Protein AF-A0A1I4RE10-F1 (afdb_monomer)

Structure (mmCIF, N/CA/C/O backbone):
data_AF-A0A1I4RE10-F1
#
_entry.id   AF-A0A1I4RE10-F1
#
loop_
_atom_site.group_PDB
_atom_site.id
_atom_site.type_symbol
_atom_site.label_atom_id
_atom_site.label_alt_id
_atom_site.label_comp_id
_atom_site.label_asym_id
_atom_site.label_entity_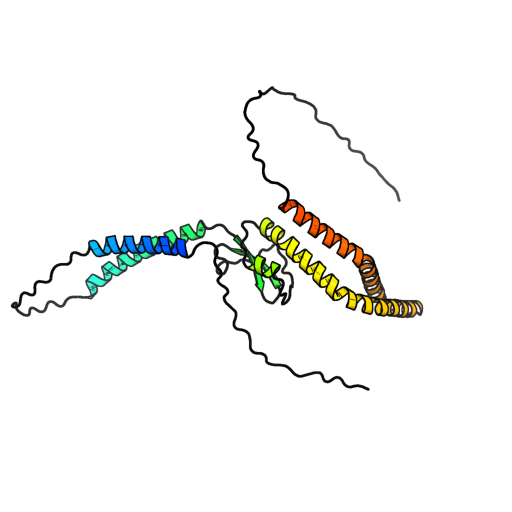id
_atom_site.label_seq_id
_atom_site.pdbx_PDB_ins_code
_atom_site.Cartn_x
_atom_site.Cartn_y
_atom_site.Cartn_z
_atom_site.occupancy
_atom_site.B_iso_or_equiv
_atom_site.auth_seq_id
_atom_site.auth_comp_id
_atom_site.auth_asym_id
_atom_site.auth_atom_id
_atom_site.pdbx_PDB_model_num
ATOM 1 N N . MET A 1 1 ? -41.235 -9.960 11.092 1.00 37.84 1 MET A N 1
ATOM 2 C CA . MET A 1 1 ? -40.738 -10.995 10.159 1.00 37.84 1 MET A CA 1
ATOM 3 C C . MET A 1 1 ? -40.681 -10.388 8.766 1.00 37.84 1 MET A C 1
ATOM 5 O O . MET A 1 1 ? -41.703 -10.334 8.101 1.00 37.84 1 MET A O 1
ATOM 9 N N . HIS A 1 2 ? -39.521 -9.879 8.356 1.00 35.81 2 HIS A N 1
ATOM 10 C CA . HIS A 1 2 ? -39.276 -9.446 6.979 1.00 35.81 2 HIS A CA 1
ATOM 11 C C . HIS A 1 2 ? -38.058 -10.210 6.466 1.00 35.81 2 HIS A C 1
ATOM 13 O O . HIS A 1 2 ? -36.986 -10.162 7.062 1.00 35.81 2 HIS A O 1
ATOM 19 N N . ILE A 1 3 ? -38.291 -10.991 5.416 1.00 43.22 3 ILE A N 1
ATOM 20 C CA . ILE A 1 3 ? -37.325 -11.854 4.743 1.00 43.22 3 ILE A CA 1
ATOM 21 C C . ILE A 1 3 ? -36.617 -10.994 3.691 1.00 43.22 3 ILE A C 1
ATOM 23 O O . ILE A 1 3 ? -37.266 -10.457 2.796 1.00 43.22 3 ILE A O 1
ATOM 27 N N . PHE A 1 4 ? -35.299 -10.852 3.817 1.00 35.38 4 PHE A N 1
ATOM 28 C CA . PHE A 1 4 ? -34.431 -10.299 2.777 1.00 35.38 4 PHE A CA 1
ATOM 29 C C . PHE A 1 4 ? -34.273 -11.320 1.639 1.00 35.38 4 PHE A C 1
ATOM 31 O O . PHE A 1 4 ? -33.929 -12.469 1.925 1.00 35.38 4 PHE A O 1
ATOM 38 N N . PRO A 1 5 ? -34.428 -10.941 0.360 1.00 49.28 5 PRO A N 1
ATOM 39 C CA . PRO A 1 5 ? -33.916 -11.746 -0.735 1.00 49.28 5 PRO A CA 1
ATOM 40 C C . PRO A 1 5 ? -32.431 -11.422 -0.948 1.00 49.28 5 PRO A C 1
ATOM 42 O O . PRO A 1 5 ? -32.063 -10.380 -1.487 1.00 49.28 5 PRO A O 1
ATOM 45 N N . ILE A 1 6 ? -31.577 -12.340 -0.500 1.00 46.81 6 ILE A N 1
ATOM 46 C CA . ILE A 1 6 ? -30.184 -12.471 -0.936 1.00 46.81 6 ILE A CA 1
ATOM 47 C C . ILE A 1 6 ? -30.197 -13.375 -2.181 1.00 46.81 6 ILE A C 1
ATOM 49 O O . ILE A 1 6 ? -30.954 -14.341 -2.212 1.00 46.81 6 ILE A O 1
ATOM 53 N N . PHE A 1 7 ? -29.323 -13.071 -3.147 1.00 40.53 7 PHE A N 1
ATOM 54 C CA . PHE A 1 7 ? -29.030 -13.771 -4.412 1.00 40.53 7 PHE A CA 1
ATOM 55 C C . PHE A 1 7 ? -29.770 -13.287 -5.664 1.00 40.53 7 PHE A C 1
ATOM 57 O O . PHE A 1 7 ? -30.821 -13.800 -6.023 1.00 40.53 7 PHE A O 1
ATOM 64 N N . HIS A 1 8 ? -29.112 -12.395 -6.412 1.00 38.56 8 HIS A N 1
ATOM 65 C CA . HIS A 1 8 ? -28.968 -12.522 -7.868 1.00 38.56 8 HIS A CA 1
ATOM 66 C C . HIS A 1 8 ? -27.892 -11.546 -8.376 1.00 38.56 8 HIS A C 1
ATOM 68 O O . HIS A 1 8 ? -28.127 -10.344 -8.409 1.00 38.56 8 HIS A O 1
ATOM 74 N N . ASN A 1 9 ? -26.705 -12.063 -8.720 1.00 35.25 9 ASN A N 1
ATOM 75 C CA . ASN A 1 9 ? -25.846 -11.627 -9.840 1.00 35.25 9 ASN A CA 1
ATOM 76 C C . ASN A 1 9 ? -24.460 -12.281 -9.731 1.00 35.25 9 ASN A C 1
ATOM 78 O O . ASN A 1 9 ? -23.471 -11.678 -9.323 1.00 35.25 9 ASN A O 1
ATOM 82 N N . LEU A 1 10 ? -24.416 -13.555 -10.116 1.00 39.50 10 LEU A N 1
ATOM 83 C CA . LEU A 1 10 ? -23.214 -14.219 -10.603 1.00 39.50 10 LEU A CA 1
ATOM 84 C C . LEU A 1 10 ? -23.203 -14.066 -12.129 1.00 39.50 10 LEU A C 1
ATOM 86 O O . LEU A 1 10 ? -24.238 -14.278 -12.755 1.00 39.50 10 LEU A O 1
ATOM 90 N N . LEU A 1 11 ? -22.017 -13.784 -12.681 1.00 38.31 11 LEU A N 1
ATOM 91 C CA . LEU A 1 11 ? -21.652 -13.723 -14.108 1.00 38.31 11 LEU A CA 1
ATOM 92 C C . LEU A 1 11 ? -21.723 -12.334 -14.764 1.00 38.31 11 LEU A C 1
ATOM 94 O O . LEU A 1 11 ? -22.536 -12.075 -15.647 1.00 38.31 11 LEU A O 1
ATOM 98 N N . THR A 1 12 ? -20.753 -11.480 -14.432 1.00 39.34 12 THR A N 1
ATOM 99 C CA . THR A 1 12 ? -20.212 -10.522 -15.406 1.00 39.34 12 THR A CA 1
ATOM 100 C C . THR A 1 12 ? -18.897 -11.071 -15.983 1.00 39.34 12 THR A C 1
ATOM 102 O O . THR A 1 12 ? -18.098 -11.667 -15.258 1.00 39.34 12 THR A O 1
ATOM 105 N N . PRO A 1 13 ? -18.669 -10.948 -17.302 1.00 42.69 13 PRO A N 1
ATOM 106 C CA . PRO A 1 13 ? -17.475 -11.468 -17.957 1.00 42.69 13 PRO A CA 1
ATOM 107 C C . PRO A 1 13 ? -16.240 -10.628 -17.604 1.00 42.69 13 PRO A C 1
ATOM 109 O O . PRO A 1 13 ? -16.288 -9.400 -17.621 1.00 42.69 13 PRO A O 1
ATOM 112 N N . PHE A 1 14 ? -15.126 -11.315 -17.335 1.00 36.34 14 PHE A N 1
ATOM 113 C CA . PHE A 1 14 ? -13.787 -10.749 -17.162 1.00 36.34 14 PHE A CA 1
ATOM 114 C C . PHE A 1 14 ? -13.499 -9.626 -18.179 1.00 36.34 14 PHE A C 1
ATOM 116 O O . PHE A 1 14 ? -13.483 -9.896 -19.388 1.00 36.34 14 PHE A O 1
ATOM 123 N N . PRO A 1 15 ? -13.204 -8.385 -17.749 1.00 39.81 15 PRO A N 1
ATOM 124 C CA . PRO A 1 15 ? -12.653 -7.404 -18.661 1.00 39.81 15 PRO A CA 1
ATOM 125 C C . PRO A 1 15 ? -11.231 -7.834 -19.032 1.00 39.81 15 PRO A C 1
ATOM 127 O O . PRO A 1 15 ? -10.360 -8.029 -18.184 1.00 39.81 15 PRO A O 1
ATOM 130 N N . LYS A 1 16 ? -11.019 -8.009 -20.339 1.00 37.16 16 LYS A N 1
ATOM 131 C CA . LYS A 1 16 ? -9.714 -8.216 -20.967 1.00 37.16 16 LYS A CA 1
ATOM 132 C C . LYS A 1 16 ? -8.722 -7.201 -20.399 1.00 37.16 16 LYS A C 1
ATOM 134 O O . LYS A 1 16 ? -8.951 -5.998 -20.495 1.00 37.16 16 LYS A O 1
ATOM 139 N N . GLN A 1 17 ? -7.629 -7.706 -19.832 1.00 39.66 17 GLN A N 1
ATOM 140 C CA . GLN A 1 17 ? -6.507 -6.912 -19.349 1.00 39.66 17 GLN A CA 1
ATOM 141 C C . GLN A 1 17 ? -6.042 -5.967 -20.462 1.00 39.66 17 GLN A C 1
ATOM 143 O O . GLN A 1 17 ? -5.472 -6.385 -21.472 1.00 39.66 17 GLN A O 1
ATOM 148 N N . GLY A 1 18 ? -6.346 -4.683 -20.283 1.00 37.06 18 GLY A N 1
ATOM 149 C CA . GLY A 1 18 ? -5.829 -3.606 -21.105 1.00 37.06 18 GLY A CA 1
ATOM 150 C C . GLY A 1 18 ? -4.332 -3.507 -20.867 1.00 37.06 18 GLY A C 1
ATOM 151 O O . GLY A 1 18 ? -3.886 -2.989 -19.848 1.00 37.06 18 GLY A O 1
ATOM 152 N N . VAL A 1 19 ? -3.561 -4.028 -21.814 1.00 40.50 19 VAL A N 1
ATOM 153 C CA . VAL A 1 19 ? -2.123 -3.798 -21.930 1.00 40.50 19 VAL A CA 1
ATOM 154 C C . VAL A 1 19 ? -1.927 -2.310 -22.243 1.00 40.50 19 VAL A C 1
ATOM 156 O O . VAL A 1 19 ? -1.854 -1.903 -23.400 1.00 40.50 19 VAL A O 1
ATOM 159 N N . PHE A 1 20 ? -1.895 -1.470 -21.208 1.00 40.78 20 PHE A N 1
ATOM 160 C CA . PHE A 1 20 ? -1.543 -0.059 -21.333 1.00 40.78 20 PHE A CA 1
ATOM 161 C C . PHE A 1 20 ? -0.021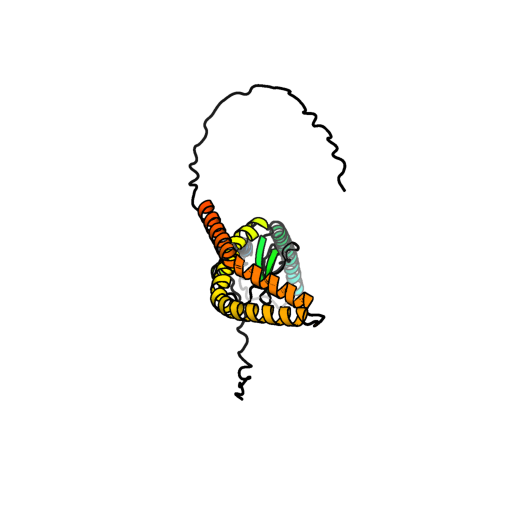 0.068 -21.442 1.00 40.78 20 PHE A C 1
ATOM 163 O O . PHE A 1 20 ? 0.691 0.318 -20.474 1.00 40.78 20 PHE A O 1
ATOM 170 N N . PHE A 1 21 ? 0.489 -0.107 -22.661 1.00 44.00 21 PHE A N 1
ATOM 171 C CA . PHE A 1 21 ? 1.784 0.441 -23.048 1.00 44.00 21 PHE A CA 1
ATOM 172 C C . PHE A 1 21 ? 1.591 1.939 -23.288 1.00 44.00 21 PHE A C 1
ATOM 174 O O . PHE A 1 21 ? 1.064 2.325 -24.331 1.00 44.00 21 PHE A O 1
ATOM 181 N N . ASN A 1 22 ? 2.015 2.791 -22.349 1.00 43.38 22 ASN A N 1
ATOM 182 C CA . ASN A 1 22 ? 2.144 4.218 -22.631 1.00 43.38 22 ASN A CA 1
ATOM 183 C C . ASN A 1 22 ? 3.574 4.728 -22.411 1.00 43.38 22 ASN A C 1
ATOM 185 O O . ASN A 1 22 ? 4.282 4.355 -21.479 1.00 43.38 22 ASN A O 1
ATOM 189 N N . ARG A 1 23 ? 3.993 5.506 -23.408 1.00 51.97 23 ARG A N 1
ATOM 190 C CA . ARG A 1 23 ? 5.325 6.031 -23.723 1.00 51.97 23 ARG A CA 1
ATOM 191 C C . ARG A 1 23 ? 5.879 6.972 -22.650 1.00 51.97 23 ARG A C 1
ATOM 193 O O . ARG A 1 23 ? 5.219 7.951 -22.336 1.00 51.97 23 ARG A O 1
ATOM 200 N N . SER A 1 24 ? 7.169 6.824 -22.331 1.00 42.00 24 SER A N 1
ATOM 201 C CA . SER A 1 24 ? 8.095 7.964 -22.135 1.00 42.00 24 SER A CA 1
ATOM 202 C C . SER A 1 24 ? 9.562 7.518 -21.987 1.00 42.00 24 SER A C 1
ATOM 204 O O . SER A 1 24 ? 10.147 7.478 -20.913 1.00 42.00 24 SER A O 1
ATOM 206 N N . LEU A 1 25 ? 10.150 7.123 -23.117 1.00 47.69 25 LEU A N 1
ATOM 207 C CA . LEU A 1 25 ? 11.527 7.412 -23.557 1.00 47.69 25 LEU A CA 1
ATOM 208 C C . LEU A 1 25 ? 11.689 6.696 -24.895 1.00 47.69 25 LEU A C 1
ATOM 210 O O . LEU A 1 25 ? 12.132 5.558 -25.008 1.00 47.69 25 LEU A O 1
ATOM 214 N N . SER A 1 26 ? 11.112 7.375 -25.882 1.00 47.53 26 SER A N 1
ATOM 215 C CA . SER A 1 26 ? 11.322 7.259 -27.313 1.00 47.53 26 SER A CA 1
ATOM 216 C C . SER A 1 26 ? 11.730 5.878 -27.841 1.00 47.53 26 SER A C 1
ATOM 218 O O . SER A 1 26 ? 12.828 5.659 -28.350 1.00 47.53 26 SER A O 1
ATOM 220 N N . ILE A 1 27 ? 10.746 4.975 -27.894 1.00 54.56 27 ILE A N 1
ATOM 221 C CA . ILE A 1 27 ? 10.724 3.921 -28.920 1.00 54.56 27 ILE A CA 1
ATOM 222 C C . ILE A 1 27 ? 11.051 4.529 -30.297 1.00 54.56 27 ILE A C 1
ATOM 224 O O . ILE A 1 27 ? 11.669 3.860 -31.107 1.00 54.56 27 ILE A O 1
ATOM 228 N N . PHE A 1 28 ? 10.719 5.805 -30.538 1.00 50.44 28 PHE A N 1
ATOM 229 C CA . PHE A 1 28 ? 11.078 6.544 -31.746 1.00 50.44 28 PHE A CA 1
ATOM 230 C C . PHE A 1 28 ? 12.574 6.833 -31.894 1.00 50.44 28 PHE A C 1
ATOM 232 O O . PHE A 1 28 ? 13.062 6.718 -33.007 1.00 50.44 28 PHE A O 1
ATOM 239 N N . ASP A 1 29 ? 13.334 7.115 -30.840 1.00 63.72 29 ASP A N 1
ATOM 240 C CA . ASP A 1 29 ? 14.785 7.319 -30.922 1.00 63.72 29 ASP A CA 1
ATOM 241 C C . ASP A 1 29 ? 15.475 5.981 -31.120 1.00 63.72 29 ASP A C 1
ATOM 243 O O . ASP A 1 29 ? 16.356 5.864 -31.970 1.00 63.72 29 ASP A O 1
ATOM 247 N N . TYR A 1 30 ? 14.997 4.935 -30.442 1.00 58.53 30 TYR A N 1
ATOM 248 C CA . TYR A 1 30 ? 15.486 3.583 -30.679 1.00 58.53 30 TYR A CA 1
ATOM 249 C C . TYR A 1 30 ? 15.135 3.098 -32.093 1.00 58.53 30 TYR A C 1
ATOM 251 O O . TYR A 1 30 ? 15.995 2.559 -32.781 1.00 58.53 30 TYR A O 1
ATOM 259 N N . LEU A 1 31 ? 13.919 3.359 -32.593 1.00 63.47 31 LEU A N 1
ATOM 260 C CA . LEU A 1 31 ? 13.540 3.092 -33.985 1.00 63.47 31 LEU A CA 1
ATOM 261 C C . LEU A 1 31 ? 14.318 3.965 -34.960 1.00 63.47 31 LEU A C 1
ATOM 263 O O . LEU A 1 31 ? 14.661 3.478 -36.024 1.00 63.47 31 LEU A O 1
ATOM 267 N N . THR A 1 32 ? 14.646 5.211 -34.629 1.00 73.88 32 THR A N 1
ATOM 268 C CA . THR A 1 32 ? 15.419 6.096 -35.509 1.00 73.88 32 THR A CA 1
ATOM 269 C C . THR A 1 32 ? 16.868 5.632 -35.589 1.00 73.88 32 THR A C 1
ATOM 271 O O . THR A 1 32 ? 17.433 5.584 -36.683 1.00 73.88 32 THR A O 1
ATOM 274 N N . VAL A 1 33 ? 17.456 5.205 -34.468 1.00 73.44 33 VAL A N 1
ATOM 275 C CA . VAL A 1 33 ? 18.777 4.564 -34.422 1.00 73.44 33 VAL A CA 1
ATOM 276 C C . VAL A 1 33 ? 18.743 3.236 -35.178 1.00 73.44 33 VAL A C 1
ATOM 278 O O . VAL A 1 33 ? 19.581 3.024 -36.049 1.00 73.44 33 VAL A O 1
ATOM 281 N N . MET A 1 34 ? 17.735 2.389 -34.958 1.00 74.94 34 MET A N 1
ATOM 282 C CA . MET A 1 34 ? 17.573 1.110 -35.661 1.00 74.94 34 MET A CA 1
ATOM 283 C C . MET A 1 34 ? 17.278 1.291 -37.158 1.00 74.94 34 MET A C 1
ATOM 285 O O . MET A 1 34 ? 17.764 0.510 -37.973 1.00 74.94 34 MET A O 1
ATOM 289 N N . CYS A 1 35 ? 16.549 2.334 -37.559 1.00 75.00 35 CYS A N 1
ATOM 290 C CA . CYS A 1 35 ? 16.296 2.692 -38.955 1.00 75.00 35 CYS A CA 1
ATOM 291 C C . CYS A 1 35 ? 17.560 3.239 -39.617 1.00 75.00 35 CYS A C 1
ATOM 293 O O . CYS A 1 35 ? 17.863 2.830 -40.735 1.00 75.00 35 CYS A O 1
ATOM 295 N N . LYS A 1 36 ? 18.336 4.103 -38.944 1.00 79.12 36 LYS A N 1
ATOM 296 C CA . LYS A 1 36 ? 19.648 4.562 -39.437 1.00 79.12 36 LYS A CA 1
ATOM 297 C C . LYS A 1 36 ? 20.631 3.397 -39.554 1.00 79.12 36 LYS A C 1
ATOM 299 O O . LYS A 1 36 ? 21.310 3.286 -40.574 1.00 79.12 36 LYS A O 1
ATOM 304 N N . LEU A 1 37 ? 20.642 2.489 -38.579 1.00 74.50 37 LEU A N 1
ATOM 305 C CA . LEU A 1 37 ? 21.474 1.289 -38.581 1.00 74.50 37 LEU A CA 1
ATOM 306 C C . LEU A 1 37 ? 21.062 0.327 -39.704 1.00 74.50 37 LEU A C 1
ATOM 308 O O . LEU A 1 37 ? 21.917 -0.094 -40.477 1.00 74.50 37 LEU A O 1
ATOM 312 N N . LYS A 1 38 ? 19.758 0.068 -39.896 1.00 77.81 38 LYS A N 1
ATOM 313 C CA . LYS A 1 38 ? 19.242 -0.681 -41.057 1.00 77.81 38 LYS A CA 1
ATOM 314 C C . LYS A 1 38 ? 19.631 -0.013 -42.373 1.00 77.81 38 LYS A C 1
ATOM 316 O O . LYS A 1 38 ? 20.078 -0.708 -43.276 1.00 77.81 38 LYS A O 1
ATOM 321 N N . ARG A 1 39 ? 19.516 1.314 -42.497 1.00 77.88 39 ARG A N 1
ATOM 322 C CA . ARG A 1 39 ? 19.881 2.045 -43.727 1.00 77.88 39 ARG A CA 1
ATOM 323 C C . ARG A 1 39 ? 21.375 1.936 -44.032 1.00 77.88 39 ARG A C 1
ATOM 325 O O . ARG A 1 39 ? 21.739 1.793 -45.196 1.00 77.88 39 ARG A O 1
ATOM 332 N N . LEU A 1 40 ? 22.226 1.964 -43.005 1.00 78.06 40 LEU A N 1
ATOM 333 C CA . LEU A 1 40 ? 23.673 1.773 -43.135 1.00 78.06 40 LEU A CA 1
ATOM 334 C C . LEU A 1 40 ? 24.032 0.330 -43.492 1.00 78.06 40 LEU A C 1
ATOM 336 O O . LEU A 1 40 ? 24.847 0.123 -44.387 1.00 78.06 40 LEU A O 1
ATOM 340 N N . ILE A 1 41 ? 23.401 -0.656 -42.851 1.00 74.12 41 ILE A N 1
ATOM 341 C CA . ILE A 1 41 ? 23.600 -2.082 -43.140 1.00 74.12 41 ILE A CA 1
ATOM 342 C C . ILE A 1 41 ? 23.135 -2.403 -44.564 1.00 74.12 41 ILE A C 1
ATOM 344 O O . ILE A 1 41 ? 23.892 -2.996 -45.327 1.00 74.12 41 ILE A O 1
ATOM 348 N N . VAL A 1 42 ? 21.945 -1.942 -44.965 1.00 74.94 42 VAL A N 1
ATOM 349 C CA . VAL A 1 42 ? 21.432 -2.114 -46.331 1.00 74.94 42 VAL A CA 1
ATOM 350 C C . VAL A 1 42 ? 22.351 -1.417 -47.330 1.00 74.94 42 VAL A C 1
ATOM 352 O O . VAL A 1 42 ? 22.771 -2.061 -48.279 1.00 74.94 42 VAL A O 1
ATOM 355 N N . LYS A 1 43 ? 22.778 -0.165 -47.112 1.00 74.38 43 LYS A N 1
ATOM 356 C CA . LYS A 1 43 ? 23.734 0.480 -48.032 1.00 74.38 43 LYS A CA 1
ATOM 357 C C . LYS A 1 43 ? 25.056 -0.283 -48.135 1.00 74.38 43 LYS A C 1
ATOM 359 O O . LYS A 1 43 ? 25.522 -0.498 -49.243 1.00 74.38 43 LYS A O 1
ATOM 364 N N . LYS A 1 44 ? 25.661 -0.722 -47.027 1.00 71.69 44 LYS A N 1
ATOM 365 C CA . LYS A 1 44 ? 26.966 -1.413 -47.066 1.00 71.69 44 LYS A CA 1
ATOM 366 C C . LYS A 1 44 ? 26.893 -2.822 -47.658 1.00 71.69 44 LYS A C 1
ATOM 368 O O . LYS A 1 44 ? 27.855 -3.245 -48.292 1.00 71.69 44 LYS A O 1
ATOM 373 N N . ILE A 1 45 ? 25.794 -3.544 -47.437 1.00 69.19 45 ILE A N 1
ATOM 374 C CA . ILE A 1 45 ? 25.619 -4.915 -47.937 1.00 69.19 45 ILE A CA 1
ATOM 375 C C . ILE A 1 45 ? 25.133 -4.901 -49.389 1.00 69.19 45 ILE A C 1
ATOM 377 O O . ILE A 1 45 ? 25.676 -5.630 -50.212 1.00 69.19 45 ILE A O 1
ATOM 381 N N . PHE A 1 46 ? 24.171 -4.042 -49.732 1.00 56.59 46 PHE A N 1
ATOM 382 C CA . PHE A 1 46 ? 23.534 -4.038 -51.052 1.00 56.59 46 PHE A CA 1
ATOM 383 C C . PHE A 1 46 ? 24.422 -3.423 -52.145 1.00 56.59 46 PHE A C 1
ATOM 385 O O . PHE A 1 46 ? 24.336 -3.839 -53.292 1.00 56.59 46 PHE A O 1
ATOM 392 N N . TRP A 1 47 ? 25.334 -2.500 -51.810 1.00 54.84 47 TRP A N 1
ATOM 393 C CA . TRP A 1 47 ? 26.301 -1.961 -52.785 1.00 54.84 47 TRP A CA 1
ATOM 394 C C . TRP A 1 47 ? 27.519 -2.853 -53.039 1.00 54.84 47 TRP A C 1
ATOM 396 O O . TRP A 1 47 ? 28.279 -2.592 -53.966 1.00 54.84 47 TRP A O 1
ATOM 406 N N . LYS A 1 48 ? 27.739 -3.891 -52.224 1.00 53.62 48 LYS A N 1
ATOM 407 C CA . LYS A 1 48 ? 28.901 -4.782 -52.368 1.00 53.62 48 LYS A CA 1
ATOM 408 C C . LYS A 1 48 ? 28.558 -6.122 -53.016 1.00 53.62 48 LYS A C 1
ATOM 410 O O . LYS A 1 48 ? 29.424 -6.989 -53.102 1.00 53.62 48 LYS A O 1
ATOM 415 N N . ILE A 1 49 ? 27.319 -6.282 -53.480 1.00 53.72 49 ILE A N 1
ATOM 416 C CA . ILE A 1 49 ? 26.930 -7.372 -54.370 1.00 53.72 49 ILE A CA 1
ATOM 417 C C . ILE A 1 49 ? 27.221 -6.874 -55.789 1.00 53.72 49 ILE A C 1
ATOM 419 O O . ILE A 1 49 ? 26.490 -6.009 -56.273 1.00 53.72 49 ILE A O 1
ATOM 423 N N . PRO A 1 50 ? 28.284 -7.348 -56.462 1.00 54.84 50 PRO A N 1
ATOM 424 C CA . PRO A 1 50 ? 28.447 -7.063 -57.875 1.00 54.84 50 PRO A CA 1
ATOM 425 C C . PRO A 1 50 ? 27.242 -7.673 -58.593 1.00 54.84 50 PRO A C 1
ATOM 427 O O . PRO A 1 50 ? 27.100 -8.897 -58.630 1.00 54.84 50 PRO A O 1
ATOM 430 N N . LEU A 1 51 ? 26.364 -6.827 -59.140 1.00 52.59 51 LEU A N 1
ATOM 431 C CA . LEU A 1 51 ? 25.446 -7.243 -60.193 1.00 52.59 51 LEU A CA 1
ATOM 432 C C . LEU A 1 51 ? 26.324 -7.685 -61.367 1.00 52.59 51 LEU A C 1
ATOM 434 O O . LEU A 1 51 ? 26.703 -6.889 -62.221 1.00 52.59 51 LEU A O 1
ATOM 438 N N . LYS A 1 52 ? 26.711 -8.962 -61.380 1.00 54.59 52 LYS A N 1
ATOM 439 C CA . LYS A 1 52 ? 27.177 -9.597 -62.603 1.00 54.59 52 LYS A CA 1
ATOM 440 C C . LYS A 1 52 ? 25.963 -9.610 -63.518 1.00 54.59 52 LYS A C 1
ATOM 442 O O . LYS A 1 52 ? 25.031 -10.377 -63.291 1.00 54.59 52 LYS A O 1
ATOM 447 N N . HIS A 1 53 ? 25.950 -8.695 -64.482 1.00 49.69 53 HIS A N 1
ATOM 448 C CA . HIS A 1 53 ? 25.035 -8.737 -65.608 1.00 49.69 53 HIS A CA 1
ATOM 449 C C . HIS A 1 53 ? 25.156 -10.127 -66.233 1.00 49.69 53 HIS A C 1
ATOM 451 O O . HIS A 1 53 ? 26.184 -10.467 -66.814 1.00 49.69 53 HIS A O 1
ATOM 457 N N . ALA A 1 54 ? 24.138 -10.959 -66.023 1.00 51.41 54 ALA A N 1
ATOM 458 C CA . ALA A 1 54 ? 23.994 -12.213 -66.732 1.00 51.41 54 ALA A CA 1
ATOM 459 C C . ALA A 1 54 ? 23.662 -11.850 -68.182 1.00 51.41 54 ALA A C 1
ATOM 461 O O . ALA A 1 54 ? 22.508 -11.598 -68.520 1.00 51.41 54 ALA A O 1
ATOM 462 N N . HIS A 1 55 ? 24.695 -11.731 -69.013 1.00 50.06 55 HIS A N 1
ATOM 463 C CA . HIS A 1 55 ? 24.520 -11.802 -70.453 1.00 50.06 55 HIS A CA 1
ATOM 464 C C . HIS A 1 55 ? 24.060 -13.224 -70.770 1.00 50.06 55 HIS A C 1
ATOM 466 O O . HIS A 1 55 ? 24.750 -14.193 -70.458 1.00 50.06 55 HIS A O 1
ATOM 472 N N . ALA A 1 56 ? 22.851 -13.334 -71.315 1.00 52.75 56 ALA A N 1
ATOM 473 C CA . ALA A 1 56 ? 22.350 -14.561 -71.900 1.00 52.75 56 ALA A CA 1
ATOM 474 C C . ALA A 1 56 ? 23.154 -14.829 -73.179 1.00 52.75 56 ALA A C 1
ATOM 476 O O . ALA A 1 56 ? 22.870 -14.247 -74.222 1.00 52.75 56 ALA A O 1
ATOM 477 N N . GLU A 1 57 ? 24.191 -15.658 -73.082 1.00 48.47 57 GLU A N 1
ATOM 478 C CA . GLU A 1 57 ? 24.740 -16.340 -74.250 1.00 48.47 57 GLU A CA 1
ATOM 479 C C . GLU A 1 57 ? 23.883 -17.584 -74.507 1.00 48.47 57 GLU A C 1
ATOM 481 O O . GLU A 1 57 ? 23.912 -18.561 -73.755 1.00 48.47 57 GLU A O 1
ATOM 486 N N . GLU A 1 58 ? 23.062 -17.513 -75.553 1.00 54.22 58 GLU A N 1
ATOM 487 C CA . GLU A 1 58 ? 22.435 -18.678 -76.164 1.00 54.22 58 GLU A CA 1
ATOM 488 C C . GLU A 1 58 ? 23.504 -19.461 -76.933 1.00 54.22 58 GLU A C 1
ATOM 490 O O . GLU A 1 58 ? 24.072 -18.964 -77.902 1.00 54.22 58 GLU A O 1
ATOM 495 N N . GLY A 1 59 ? 23.755 -20.703 -76.516 1.00 57.53 59 GLY A N 1
ATOM 496 C CA . GLY A 1 59 ? 24.498 -21.676 -77.319 1.00 57.53 59 GLY A CA 1
ATOM 497 C C . GLY A 1 59 ? 25.693 -22.292 -76.604 1.00 57.53 59 GLY A C 1
ATOM 498 O O . GLY A 1 59 ? 26.835 -21.926 -76.852 1.00 57.53 59 GLY A O 1
ATOM 499 N N . GLY A 1 60 ? 25.442 -23.294 -75.763 1.00 48.03 60 GLY A N 1
ATOM 500 C CA . GLY A 1 60 ? 26.519 -24.072 -75.158 1.00 48.03 60 GLY A CA 1
ATOM 501 C C . GLY A 1 60 ? 26.020 -25.308 -74.425 1.00 48.03 60 GLY A C 1
ATOM 502 O O . GLY A 1 60 ? 25.621 -25.213 -73.274 1.00 48.03 60 GLY A O 1
ATOM 503 N N . SER A 1 61 ? 26.029 -26.441 -75.134 1.00 47.41 61 SER A N 1
ATOM 504 C CA . SER A 1 61 ? 26.242 -27.815 -74.650 1.00 47.41 61 SER A CA 1
ATOM 505 C C . SER A 1 61 ? 25.891 -28.127 -73.183 1.00 47.41 61 SER A C 1
ATOM 507 O O . SER A 1 61 ? 26.609 -27.743 -72.262 1.00 47.41 61 SER A O 1
ATOM 509 N N . MET A 1 62 ? 24.844 -28.941 -72.992 1.00 53.22 62 MET A N 1
ATOM 510 C CA . MET A 1 62 ? 24.503 -29.623 -71.737 1.00 53.22 62 MET A CA 1
ATOM 511 C C . MET A 1 62 ? 25.665 -30.503 -71.233 1.00 53.22 62 MET A C 1
ATOM 513 O O . MET A 1 62 ? 25.716 -31.696 -71.523 1.00 53.22 62 MET A O 1
ATOM 517 N N . GLU A 1 63 ? 26.567 -29.947 -70.429 1.00 53.91 63 GLU A N 1
ATOM 518 C CA . GLU A 1 63 ? 27.315 -30.730 -69.444 1.00 53.91 63 GLU A CA 1
ATOM 519 C C . GLU A 1 63 ? 26.668 -30.556 -68.066 1.00 53.91 63 GLU A C 1
ATOM 521 O O . GLU A 1 63 ? 26.436 -29.442 -67.595 1.00 53.91 63 GLU A O 1
ATOM 526 N N . ASP A 1 64 ? 26.349 -31.699 -67.452 1.00 55.28 64 ASP A N 1
ATOM 527 C CA . ASP A 1 64 ? 25.645 -31.925 -66.183 1.00 55.28 64 ASP A CA 1
ATOM 528 C C . ASP A 1 64 ? 26.400 -31.317 -64.978 1.00 55.28 64 ASP A C 1
ATOM 530 O O . ASP A 1 64 ? 26.900 -32.018 -64.094 1.00 55.28 64 ASP A O 1
ATOM 534 N N . GLN A 1 65 ? 26.513 -29.986 -64.913 1.00 56.19 65 GLN A N 1
ATOM 535 C CA . GLN A 1 65 ? 26.971 -29.286 -63.715 1.00 56.19 65 GLN A CA 1
ATOM 536 C C . GLN A 1 65 ? 25.837 -29.255 -62.694 1.00 56.19 65 GLN A C 1
ATOM 538 O O . GLN A 1 65 ? 25.094 -28.282 -62.552 1.00 56.19 65 GLN A O 1
ATOM 543 N N . ARG A 1 66 ? 25.733 -30.346 -61.931 1.00 55.69 66 ARG A N 1
ATOM 544 C CA . ARG A 1 66 ? 24.939 -30.422 -60.702 1.00 55.69 66 ARG A CA 1
ATOM 545 C C . ARG A 1 66 ? 25.419 -29.351 -59.725 1.00 55.69 66 ARG A C 1
ATOM 547 O O . ARG A 1 66 ? 26.317 -29.582 -58.912 1.00 55.69 66 ARG A O 1
ATOM 554 N N . TYR A 1 67 ? 24.806 -28.174 -59.796 1.00 53.50 67 TYR A N 1
ATOM 555 C CA . TYR A 1 67 ? 24.981 -27.090 -58.839 1.00 53.50 67 TYR A CA 1
ATOM 556 C C . TYR A 1 67 ? 24.631 -27.613 -57.441 1.00 53.50 67 TYR A C 1
ATOM 558 O O . TYR A 1 67 ? 23.467 -27.758 -57.068 1.00 53.50 67 TYR A O 1
ATOM 566 N N . ARG A 1 68 ? 25.654 -27.931 -56.640 1.00 52.19 68 ARG A N 1
ATOM 567 C CA . ARG A 1 68 ? 25.492 -28.294 -55.229 1.00 52.19 68 ARG A CA 1
ATOM 568 C C . ARG A 1 68 ? 25.075 -27.049 -54.441 1.00 52.19 68 ARG A C 1
ATOM 570 O O . ARG A 1 68 ? 25.906 -26.360 -53.850 1.00 52.19 68 ARG A O 1
ATOM 577 N N . VAL A 1 69 ? 23.765 -26.798 -54.388 1.00 53.84 69 VAL A N 1
ATOM 578 C CA . VAL A 1 69 ? 23.101 -25.754 -53.575 1.00 53.84 69 VAL A CA 1
ATOM 579 C C . VAL A 1 69 ? 23.481 -25.851 -52.078 1.00 53.84 69 VAL A C 1
ATOM 581 O O . VAL A 1 69 ? 23.353 -24.892 -51.320 1.00 53.84 69 VAL A O 1
ATOM 584 N N . SER A 1 70 ? 24.042 -26.984 -51.645 1.00 54.53 70 SER A N 1
ATOM 585 C CA . SER A 1 70 ? 24.521 -27.226 -50.281 1.00 54.53 70 SER A CA 1
ATOM 586 C C . SER A 1 70 ? 25.786 -26.447 -49.878 1.00 54.53 70 SER A C 1
ATOM 588 O O . SER A 1 70 ? 25.984 -26.211 -48.686 1.00 54.53 70 SER A O 1
ATOM 590 N N . GLY A 1 71 ? 26.636 -26.013 -50.820 1.00 53.44 71 GLY A N 1
ATOM 591 C CA . GLY A 1 71 ? 27.900 -25.327 -50.498 1.00 53.44 71 GLY A CA 1
ATOM 592 C C . GLY A 1 71 ? 27.740 -23.845 -50.137 1.00 53.44 71 GLY A C 1
ATOM 593 O O . GLY A 1 71 ? 28.330 -23.361 -49.169 1.00 53.44 71 GLY A O 1
ATOM 594 N N . VAL A 1 72 ? 26.894 -23.122 -50.877 1.00 56.66 72 VAL A N 1
ATOM 595 C CA . VAL A 1 72 ? 26.710 -21.667 -50.712 1.00 56.66 72 VAL A CA 1
ATOM 596 C C . VAL A 1 72 ? 25.960 -21.340 -49.412 1.00 56.66 72 VAL A C 1
ATOM 598 O O . VAL A 1 72 ? 26.293 -20.362 -48.737 1.00 56.66 72 VAL A O 1
ATOM 601 N N . ASN A 1 73 ? 25.034 -22.208 -48.987 1.00 63.06 73 ASN A N 1
ATOM 602 C CA . ASN A 1 73 ? 24.214 -22.011 -47.787 1.00 63.06 73 ASN A CA 1
ATOM 603 C C . ASN A 1 73 ? 25.033 -22.017 -46.473 1.00 63.06 73 ASN A C 1
ATOM 605 O O . ASN A 1 73 ? 24.739 -21.278 -45.534 1.00 63.06 73 ASN A O 1
ATOM 609 N N . ARG A 1 74 ? 26.128 -22.789 -46.410 1.00 69.81 74 ARG A N 1
ATOM 610 C CA . ARG A 1 74 ? 26.936 -22.935 -45.182 1.00 69.81 74 ARG A CA 1
ATOM 611 C C . ARG A 1 74 ? 27.709 -21.660 -44.819 1.00 69.81 74 ARG A C 1
ATOM 613 O O . ARG A 1 74 ? 27.861 -21.344 -43.642 1.00 69.81 74 ARG A O 1
ATOM 620 N N . SER A 1 75 ? 28.147 -20.903 -45.827 1.00 73.75 75 SER A N 1
ATOM 621 C CA . SER A 1 75 ? 28.914 -19.663 -45.632 1.00 73.75 75 SER A CA 1
ATOM 622 C C . SER A 1 75 ? 28.053 -18.483 -45.157 1.00 73.75 75 SER A C 1
ATOM 624 O O . SER A 1 75 ? 28.519 -17.656 -44.371 1.00 73.75 75 SER A O 1
ATOM 626 N N . PHE A 1 76 ? 26.786 -18.417 -45.582 1.00 76.25 76 PHE A N 1
ATOM 627 C CA . PHE A 1 76 ? 25.830 -17.422 -45.089 1.00 76.25 76 PHE A CA 1
ATOM 628 C C . PHE A 1 76 ? 25.421 -17.708 -43.646 1.00 76.25 76 PHE A C 1
ATOM 630 O O . PHE A 1 76 ? 25.400 -16.782 -42.838 1.00 76.25 76 PHE A O 1
ATOM 637 N N . LEU A 1 77 ? 25.198 -18.981 -43.307 1.00 80.44 77 LEU A N 1
ATOM 638 C CA . LEU A 1 77 ? 24.809 -19.392 -41.959 1.00 80.44 77 LEU A CA 1
ATOM 639 C C . LEU A 1 77 ? 25.912 -19.116 -40.921 1.00 80.44 77 LEU A C 1
ATOM 641 O O . LEU A 1 77 ? 25.631 -18.640 -39.824 1.00 80.44 77 LEU A O 1
ATOM 645 N N . GLN A 1 78 ? 27.185 -19.320 -41.283 1.00 82.88 78 GLN A N 1
ATOM 646 C CA . GLN A 1 78 ? 28.318 -18.949 -40.423 1.00 82.88 78 GLN A CA 1
ATOM 647 C C . GLN A 1 78 ? 28.420 -17.432 -40.212 1.00 82.88 78 GLN A C 1
ATOM 649 O O . GLN A 1 78 ? 28.598 -16.975 -39.084 1.00 82.88 78 GLN A O 1
ATOM 654 N N . LYS A 1 79 ? 28.254 -16.632 -41.274 1.00 84.75 79 LYS A N 1
ATOM 655 C CA . LYS A 1 79 ? 28.280 -15.163 -41.169 1.00 84.75 79 LYS A CA 1
ATOM 656 C C . LYS A 1 79 ? 27.109 -14.625 -40.346 1.00 84.75 79 LYS A C 1
ATOM 658 O O . LYS A 1 79 ? 27.314 -13.716 -39.544 1.00 84.75 79 LYS A O 1
ATOM 663 N N . SER A 1 80 ? 25.909 -15.191 -40.492 1.00 83.25 80 SER A N 1
ATOM 664 C CA . SER A 1 80 ? 24.753 -14.795 -39.679 1.00 83.25 80 SER A CA 1
ATOM 665 C C . SER A 1 80 ? 24.931 -15.149 -38.207 1.00 83.25 80 SER A C 1
ATOM 667 O O . SER A 1 80 ? 24.501 -14.380 -37.355 1.00 83.25 80 SER A O 1
ATOM 669 N N . LEU A 1 81 ? 25.599 -16.265 -37.897 1.00 91.69 81 LEU A N 1
ATOM 670 C CA . LEU A 1 81 ? 25.869 -16.673 -36.517 1.00 91.69 81 LEU A CA 1
ATOM 671 C C . LEU A 1 81 ? 26.865 -15.715 -35.846 1.00 91.69 81 LEU A C 1
ATOM 673 O O . LEU A 1 81 ? 26.613 -15.263 -34.734 1.00 91.69 81 LEU A O 1
ATOM 677 N N . ILE A 1 82 ? 27.931 -15.312 -36.551 1.00 90.81 82 ILE A N 1
ATOM 678 C CA . ILE A 1 82 ? 28.892 -14.314 -36.045 1.00 90.81 82 ILE A CA 1
ATOM 679 C C . ILE A 1 82 ? 28.206 -12.960 -35.813 1.00 90.81 82 ILE A C 1
ATOM 681 O O . ILE A 1 82 ? 28.344 -12.374 -34.741 1.00 90.81 82 ILE A O 1
ATOM 685 N N . ILE A 1 83 ? 27.431 -12.466 -36.787 1.00 90.88 83 ILE A N 1
ATOM 686 C CA . ILE A 1 83 ? 26.717 -11.183 -36.657 1.00 90.88 83 ILE A CA 1
ATOM 687 C C . ILE A 1 83 ? 25.679 -11.250 -35.528 1.00 90.88 83 ILE A C 1
ATOM 689 O O . ILE A 1 83 ? 25.579 -10.314 -34.738 1.00 90.88 83 ILE A O 1
ATOM 693 N N . GLY A 1 84 ? 24.941 -12.358 -35.426 1.00 93.31 84 GLY A N 1
ATOM 694 C CA . GLY A 1 84 ? 23.985 -12.601 -34.348 1.00 93.31 84 GLY A CA 1
ATOM 695 C C . GLY A 1 84 ? 24.654 -12.635 -32.975 1.00 93.31 84 GLY A C 1
ATOM 696 O O . GLY A 1 84 ? 24.150 -12.015 -32.044 1.00 93.31 84 GLY A O 1
ATOM 697 N N . GLY A 1 85 ? 25.824 -13.270 -32.865 1.00 94.62 85 GLY A N 1
ATOM 698 C CA . GLY A 1 85 ? 26.622 -13.297 -31.639 1.00 94.62 85 GLY A CA 1
ATOM 699 C C . GLY A 1 85 ? 27.085 -11.905 -31.206 1.00 94.62 85 GLY A C 1
ATOM 700 O O . GLY A 1 85 ? 26.919 -11.539 -30.045 1.00 94.62 85 GLY A O 1
ATOM 701 N N . ILE A 1 86 ? 27.586 -11.089 -32.141 1.00 93.38 86 ILE A N 1
ATOM 702 C CA . ILE A 1 86 ? 27.978 -9.698 -31.851 1.00 93.38 86 ILE A CA 1
ATOM 703 C C . ILE A 1 86 ? 26.757 -8.873 -31.428 1.00 93.38 86 ILE A C 1
ATOM 705 O O . ILE A 1 86 ? 26.821 -8.143 -30.442 1.00 93.38 86 ILE A O 1
ATOM 709 N N . ALA A 1 87 ? 25.629 -9.005 -32.132 1.00 93.44 87 ALA A N 1
ATOM 710 C CA . ALA A 1 87 ? 24.398 -8.302 -31.783 1.00 93.44 87 ALA A CA 1
ATOM 711 C C . ALA A 1 87 ? 23.877 -8.700 -30.390 1.00 93.44 87 ALA A C 1
ATOM 713 O O . ALA A 1 87 ? 23.469 -7.830 -29.622 1.00 93.44 87 ALA A O 1
ATOM 714 N N . ALA A 1 88 ? 23.941 -9.988 -30.040 1.00 94.31 88 ALA A N 1
ATOM 715 C CA . ALA A 1 88 ? 23.573 -10.487 -28.719 1.00 94.31 88 ALA A CA 1
ATOM 716 C C . ALA A 1 88 ? 24.501 -9.944 -27.622 1.00 94.31 88 ALA A C 1
ATOM 718 O O . ALA A 1 88 ? 24.015 -9.507 -26.582 1.00 94.31 88 ALA A O 1
ATOM 719 N N . LEU A 1 89 ? 25.816 -9.900 -27.867 1.00 95.12 89 LEU A N 1
ATOM 720 C CA . LEU A 1 89 ? 26.787 -9.348 -26.919 1.00 95.12 89 LEU A CA 1
ATOM 721 C C . LEU A 1 89 ? 26.563 -7.849 -26.683 1.00 95.12 89 LEU A C 1
ATOM 723 O O . LEU A 1 89 ? 26.539 -7.402 -25.538 1.00 95.12 89 LEU A O 1
ATOM 727 N N . VAL A 1 90 ? 26.352 -7.075 -27.753 1.00 94.75 90 VAL A N 1
ATOM 728 C CA . VAL A 1 90 ? 26.022 -5.644 -27.648 1.00 94.75 90 VAL A CA 1
ATOM 729 C C . VAL A 1 90 ? 24.701 -5.456 -26.899 1.00 94.75 90 VAL A C 1
ATOM 731 O O . VAL A 1 90 ? 24.615 -4.601 -26.021 1.00 94.75 90 VAL A O 1
ATOM 734 N N . GLY A 1 91 ? 23.689 -6.279 -27.187 1.00 92.12 91 GLY A N 1
ATOM 735 C CA . GLY A 1 91 ? 22.415 -6.271 -26.466 1.00 92.12 91 GLY A CA 1
ATOM 736 C C . GLY A 1 91 ? 22.575 -6.565 -24.972 1.00 92.12 91 GLY A C 1
ATOM 737 O O . GLY A 1 91 ? 21.991 -5.864 -24.149 1.00 92.12 91 GLY A O 1
ATOM 738 N N . LEU A 1 92 ? 23.411 -7.542 -24.613 1.00 92.88 92 LEU A N 1
ATOM 739 C CA . LEU A 1 92 ? 23.711 -7.890 -23.224 1.00 92.88 92 LEU A CA 1
ATOM 740 C C . LEU A 1 92 ? 24.454 -6.761 -22.496 1.00 92.88 92 LEU A C 1
ATOM 742 O O . LEU A 1 92 ? 24.098 -6.429 -21.369 1.00 92.88 92 LEU A O 1
ATOM 746 N N . LEU A 1 93 ? 25.440 -6.130 -23.143 1.00 93.00 93 LEU A N 1
ATOM 747 C CA . LEU A 1 93 ? 26.157 -4.980 -22.577 1.00 93.00 93 LEU A CA 1
ATOM 748 C C . LEU A 1 93 ? 25.221 -3.792 -22.339 1.00 93.00 93 LEU A C 1
ATOM 750 O O . LEU A 1 93 ? 25.260 -3.187 -21.270 1.00 93.00 93 LEU A O 1
ATOM 754 N N . LEU A 1 94 ? 24.335 -3.493 -23.295 1.00 92.00 94 LEU A N 1
ATOM 755 C CA . LEU A 1 94 ? 23.312 -2.458 -23.126 1.00 92.00 94 LEU A CA 1
ATOM 756 C C . LEU A 1 94 ? 22.336 -2.804 -21.997 1.00 92.00 94 LEU A C 1
ATOM 758 O O . LEU A 1 94 ? 21.959 -1.922 -21.232 1.00 92.00 94 LEU A O 1
ATOM 762 N N . PHE A 1 95 ? 21.949 -4.074 -21.867 1.00 89.25 95 PHE A N 1
ATOM 763 C CA . PHE A 1 95 ? 21.089 -4.532 -20.779 1.00 89.25 95 PHE A CA 1
ATOM 764 C C . PHE A 1 95 ? 21.744 -4.359 -19.407 1.00 89.25 95 PHE A C 1
ATOM 766 O O . PHE A 1 95 ? 21.098 -3.876 -18.482 1.00 89.25 95 PHE A O 1
ATOM 773 N N . LEU A 1 96 ? 23.029 -4.688 -19.278 1.00 90.44 96 LEU A N 1
ATOM 774 C CA . LEU A 1 96 ? 23.778 -4.506 -18.033 1.00 90.44 96 LEU A CA 1
ATOM 775 C C . LEU A 1 96 ? 24.021 -3.027 -17.699 1.00 90.44 96 LEU A C 1
ATOM 777 O O . LEU A 1 96 ? 24.033 -2.672 -16.523 1.00 90.44 96 LEU A O 1
ATOM 781 N N . ALA A 1 97 ? 24.169 -2.176 -18.718 1.00 92.19 97 ALA A N 1
ATOM 782 C CA . ALA A 1 97 ? 24.341 -0.733 -18.561 1.00 92.19 97 ALA A CA 1
ATOM 783 C C . ALA A 1 97 ? 23.038 0.014 -18.219 1.00 92.19 97 ALA A C 1
ATOM 785 O O . ALA A 1 97 ? 23.090 1.175 -17.813 1.00 92.19 97 ALA A O 1
ATOM 786 N N . MET A 1 98 ? 21.864 -0.611 -18.381 1.00 90.25 98 MET A N 1
ATOM 787 C CA . MET A 1 98 ? 20.604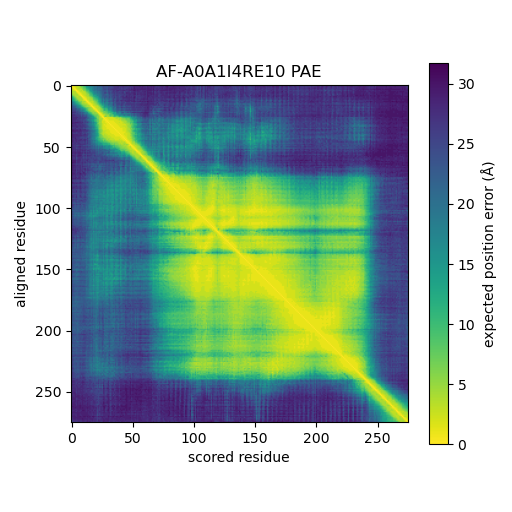 0.024 -17.999 1.00 90.25 98 MET A CA 1
ATOM 788 C C . MET A 1 98 ? 20.492 0.137 -16.470 1.00 90.25 98 MET A C 1
ATOM 790 O O . MET A 1 98 ? 20.642 -0.870 -15.765 1.00 90.25 98 MET A O 1
ATOM 794 N N . PRO A 1 99 ? 20.179 1.335 -15.940 1.00 91.88 99 PRO A N 1
ATOM 795 C CA . PRO A 1 99 ? 19.982 1.513 -14.511 1.00 91.88 99 PRO A CA 1
ATOM 796 C C . PRO A 1 99 ? 18.749 0.736 -14.044 1.00 91.88 99 PRO A C 1
ATOM 798 O O . PRO A 1 99 ? 17.749 0.629 -14.761 1.00 91.88 99 PRO A O 1
ATOM 801 N N . VAL A 1 100 ? 18.822 0.210 -12.823 1.00 93.69 100 VAL A N 1
ATOM 802 C CA . VAL A 1 100 ? 17.658 -0.362 -12.142 1.00 93.69 100 VAL A CA 1
ATOM 803 C C . VAL A 1 100 ? 16.689 0.776 -11.840 1.00 93.69 100 VAL A C 1
ATOM 805 O O . VAL A 1 100 ? 17.105 1.829 -11.363 1.00 93.69 100 VAL A O 1
ATOM 808 N N . LYS A 1 101 ? 15.408 0.576 -12.146 1.00 95.94 101 LYS A N 1
ATOM 809 C CA . LYS A 1 101 ? 14.346 1.532 -11.830 1.00 95.94 101 LYS A CA 1
ATOM 810 C C . LYS A 1 101 ? 13.347 0.902 -10.877 1.00 95.94 101 LYS A C 1
ATOM 812 O O . LYS A 1 101 ? 13.121 -0.309 -10.925 1.00 95.94 101 LYS A O 1
ATOM 817 N N . TYR A 1 102 ? 12.736 1.742 -10.059 1.00 96.75 102 TYR A N 1
ATOM 818 C CA . TYR A 1 102 ? 11.662 1.376 -9.149 1.00 96.75 102 TYR A CA 1
ATOM 819 C C . TYR A 1 102 ? 10.325 1.796 -9.746 1.00 96.75 102 TYR A C 1
ATOM 821 O O . TYR A 1 102 ? 10.223 2.844 -10.380 1.00 96.75 102 TYR A O 1
ATOM 829 N N . TYR A 1 103 ? 9.303 0.967 -9.597 1.00 96.25 103 TYR A N 1
ATOM 830 C CA . TYR A 1 103 ? 7.959 1.277 -10.069 1.00 96.25 103 TYR A CA 1
ATOM 831 C C . TYR A 1 103 ? 6.927 0.545 -9.218 1.00 96.25 103 TYR A C 1
ATOM 833 O O . TYR A 1 103 ? 7.204 -0.506 -8.633 1.00 96.25 103 TYR A O 1
ATOM 841 N N . PHE A 1 104 ? 5.727 1.107 -9.152 1.00 96.06 104 PHE A N 1
ATOM 842 C CA . PHE A 1 104 ? 4.618 0.498 -8.437 1.00 96.06 104 PHE A CA 1
ATOM 843 C C . PHE A 1 104 ? 3.792 -0.374 -9.374 1.00 96.06 104 PHE A C 1
ATOM 845 O O . PHE A 1 104 ? 3.601 -0.055 -10.546 1.00 96.06 104 PHE A O 1
ATOM 852 N N . LEU A 1 105 ? 3.297 -1.493 -8.857 1.00 94.25 105 LEU A N 1
ATOM 853 C CA . LEU A 1 105 ? 2.427 -2.392 -9.601 1.00 94.25 105 LEU A CA 1
ATOM 854 C C . LEU A 1 105 ? 1.339 -2.921 -8.677 1.00 94.25 105 LEU A C 1
ATOM 856 O O . LEU A 1 105 ? 1.616 -3.334 -7.550 1.00 94.25 105 LEU A O 1
ATOM 860 N N . VAL A 1 106 ? 0.109 -2.933 -9.182 1.00 93.88 106 VAL A N 1
ATOM 861 C CA . VAL A 1 106 ? -1.031 -3.520 -8.482 1.00 93.88 106 VAL A CA 1
ATOM 862 C C . VAL A 1 106 ? -1.204 -4.958 -8.947 1.00 93.88 106 VAL A C 1
ATOM 864 O O . VAL A 1 106 ? -1.424 -5.205 -10.134 1.00 93.88 106 VAL A O 1
ATOM 867 N N . LYS A 1 107 ? -1.102 -5.908 -8.019 1.00 92.06 107 LYS A N 1
ATOM 868 C CA . LYS A 1 107 ? -1.442 -7.319 -8.243 1.00 92.06 107 LYS A CA 1
ATOM 869 C C . LYS A 1 107 ? -2.479 -7.737 -7.212 1.00 92.06 107 LYS A C 1
ATOM 871 O O . LYS A 1 107 ? -2.283 -7.499 -6.024 1.00 92.06 107 LYS A O 1
ATOM 876 N N . ASP A 1 108 ? -3.587 -8.311 -7.672 1.00 92.00 108 ASP A N 1
ATOM 877 C CA . ASP A 1 108 ? -4.656 -8.830 -6.807 1.00 92.00 108 ASP A CA 1
ATOM 878 C C . ASP A 1 108 ? -5.200 -7.786 -5.805 1.00 92.00 108 ASP A C 1
ATOM 880 O O . ASP A 1 108 ? -5.443 -8.077 -4.638 1.00 92.00 108 ASP A O 1
ATOM 884 N N . GLY A 1 109 ? -5.328 -6.524 -6.240 1.00 92.88 109 GLY A N 1
ATOM 885 C CA 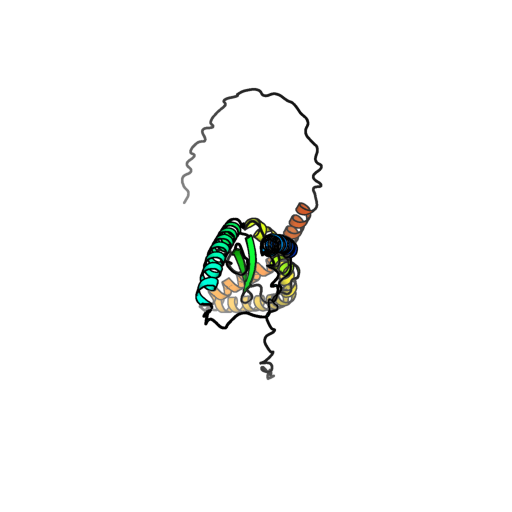. GLY A 1 109 ? -5.780 -5.412 -5.387 1.00 92.88 109 GLY A CA 1
ATOM 886 C C . GLY A 1 109 ? -4.753 -4.938 -4.350 1.00 92.88 109 GLY A C 1
ATOM 887 O O . GLY A 1 109 ? -5.058 -4.077 -3.524 1.00 92.88 109 GLY A O 1
ATOM 888 N N . THR A 1 110 ? -3.531 -5.473 -4.387 1.00 95.19 110 THR A N 1
ATOM 889 C CA . THR A 1 110 ? -2.424 -5.046 -3.529 1.00 95.19 110 THR A CA 1
ATOM 890 C C . THR A 1 110 ? -1.411 -4.229 -4.315 1.00 95.19 110 THR A C 1
ATOM 892 O O . THR A 1 110 ? -0.954 -4.627 -5.387 1.00 95.19 110 THR A O 1
ATOM 895 N N . LEU A 1 111 ? -1.057 -3.068 -3.775 1.00 95.88 111 LEU A N 1
ATOM 896 C CA . LEU A 1 111 ? 0.021 -2.229 -4.260 1.00 95.88 111 LEU A CA 1
ATOM 897 C C . LEU A 1 111 ? 1.348 -2.801 -3.769 1.00 95.88 111 LEU A C 1
ATOM 899 O O . LEU A 1 111 ? 1.552 -2.964 -2.565 1.00 95.88 111 LEU A O 1
ATOM 903 N N . GLY A 1 112 ? 2.255 -3.090 -4.697 1.00 96.19 112 GLY A N 1
ATOM 904 C CA . GLY A 1 112 ? 3.627 -3.485 -4.399 1.00 96.19 112 GLY A CA 1
ATOM 905 C C . GLY A 1 112 ? 4.635 -2.567 -5.080 1.00 96.19 112 GLY A C 1
ATOM 906 O O . GLY A 1 112 ? 4.382 -2.050 -6.170 1.00 96.19 112 GLY A O 1
ATOM 907 N N . LEU A 1 113 ? 5.795 -2.404 -4.449 1.00 97.25 113 LEU A N 1
ATOM 908 C CA . LEU A 1 113 ? 6.965 -1.776 -5.050 1.00 97.25 113 LEU A CA 1
ATOM 909 C C . LEU A 1 113 ? 7.844 -2.851 -5.698 1.00 97.25 113 LEU A C 1
ATOM 911 O O . LEU A 1 113 ? 8.159 -3.871 -5.078 1.0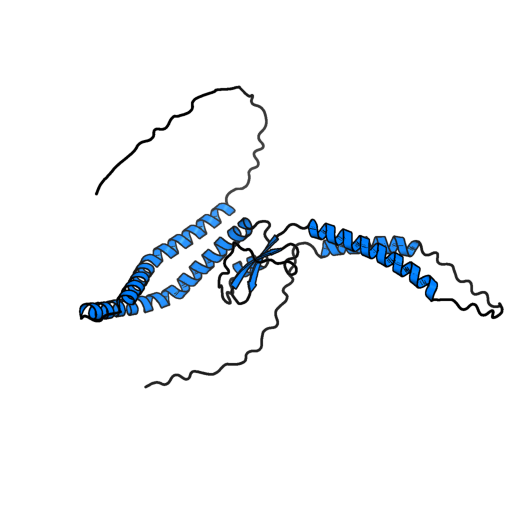0 97.25 113 LEU A O 1
ATOM 915 N N . TYR A 1 114 ? 8.241 -2.617 -6.943 1.00 96.50 114 TYR A N 1
ATOM 916 C CA . TYR A 1 114 ? 9.083 -3.518 -7.720 1.00 96.50 114 TYR A CA 1
ATOM 917 C C . TYR A 1 114 ? 10.320 -2.778 -8.219 1.00 96.50 114 TYR A C 1
ATOM 919 O O . TYR A 1 114 ? 10.259 -1.596 -8.557 1.00 96.50 114 TYR A O 1
ATOM 927 N N . SER A 1 115 ? 11.441 -3.488 -8.290 1.00 95.94 115 SER A N 1
ATOM 928 C CA . SER A 1 115 ? 12.681 -3.020 -8.896 1.00 95.94 115 SER A CA 1
ATOM 929 C C . SER A 1 115 ? 13.015 -3.872 -10.116 1.00 95.94 115 SER A C 1
ATOM 931 O O . SER A 1 115 ? 12.830 -5.088 -10.123 1.00 95.94 115 SER A O 1
ATOM 933 N N . GLY A 1 116 ? 13.466 -3.236 -11.194 1.00 94.00 116 GLY A N 1
ATOM 934 C CA . GLY A 1 116 ? 13.859 -3.951 -12.404 1.00 94.00 116 GLY A CA 1
ATOM 935 C C . GLY A 1 116 ? 14.422 -3.031 -13.478 1.00 94.00 116 GLY A C 1
ATOM 936 O O . GLY A 1 116 ? 14.162 -1.827 -13.498 1.00 94.00 116 GLY A O 1
ATOM 937 N N . ARG A 1 117 ? 15.205 -3.598 -14.400 1.00 90.69 117 ARG A N 1
ATOM 938 C CA . ARG A 1 117 ? 15.756 -2.852 -15.551 1.00 90.69 117 ARG A CA 1
ATOM 939 C C . ARG A 1 117 ? 14.737 -2.725 -16.679 1.00 90.69 117 ARG A C 1
ATOM 941 O O . ARG A 1 117 ? 14.505 -1.647 -17.223 1.00 90.69 117 ARG A O 1
ATOM 948 N N . ILE A 1 118 ? 14.083 -3.840 -17.000 1.00 84.06 118 ILE A N 1
ATOM 949 C CA . ILE A 1 118 ? 13.012 -3.926 -17.992 1.00 84.06 118 ILE A CA 1
ATOM 950 C C . ILE A 1 118 ? 11.753 -4.288 -17.218 1.00 84.06 118 ILE A C 1
ATOM 952 O O . ILE A 1 118 ? 11.530 -5.460 -16.941 1.00 84.06 118 ILE A O 1
ATOM 956 N N . GLY A 1 119 ? 10.979 -3.266 -16.834 1.00 74.31 119 GLY A N 1
ATOM 957 C CA . GLY A 1 119 ? 9.884 -3.350 -15.856 1.00 74.31 119 GLY A CA 1
ATOM 958 C C . GLY A 1 119 ? 9.134 -4.685 -15.825 1.00 74.31 119 GLY A C 1
ATOM 959 O O . GLY A 1 119 ? 9.135 -5.347 -14.800 1.00 74.31 119 GLY A O 1
ATOM 960 N N . TRP A 1 120 ? 8.575 -5.137 -16.948 1.00 74.94 120 TRP A N 1
ATOM 961 C CA . TRP A 1 120 ? 7.759 -6.357 -16.982 1.00 74.94 120 TRP A CA 1
ATOM 962 C C . TRP A 1 120 ? 8.538 -7.684 -16.979 1.00 74.94 120 TRP A C 1
ATOM 964 O O . TRP A 1 120 ? 7.954 -8.714 -16.661 1.00 74.94 120 TRP A O 1
ATOM 974 N N . LEU A 1 121 ? 9.818 -7.682 -17.359 1.00 80.56 121 LEU A N 1
ATOM 975 C CA . LEU A 1 121 ? 10.581 -8.902 -17.649 1.00 80.56 121 LEU A CA 1
ATOM 976 C C . LEU A 1 121 ? 11.474 -9.335 -16.480 1.00 80.56 121 LEU A C 1
ATOM 978 O O . LEU A 1 121 ? 11.704 -10.523 -16.299 1.00 80.56 121 LEU A O 1
ATOM 982 N N . ASP A 1 122 ? 11.944 -8.372 -15.687 1.00 85.69 122 ASP A N 1
ATOM 983 C CA . ASP A 1 122 ? 12.905 -8.585 -14.593 1.00 85.69 122 ASP A CA 1
ATOM 984 C C . ASP A 1 122 ? 12.459 -7.873 -13.302 1.00 85.69 122 ASP A C 1
ATOM 986 O O . ASP A 1 122 ? 13.258 -7.354 -12.526 1.00 85.69 122 ASP A O 1
ATOM 990 N N . GLY A 1 123 ? 11.142 -7.742 -13.119 1.00 88.69 123 GLY A N 1
ATOM 991 C CA . GLY A 1 123 ? 10.556 -7.086 -11.955 1.00 88.69 123 GLY A CA 1
ATOM 992 C C . GLY A 1 123 ? 10.669 -7.957 -10.710 1.00 88.69 123 GLY A C 1
ATOM 993 O O . GLY A 1 123 ? 9.886 -8.892 -10.537 1.00 88.69 123 GLY A O 1
ATOM 994 N N . THR A 1 124 ? 11.592 -7.621 -9.814 1.00 94.62 124 THR A N 1
ATOM 995 C CA . THR A 1 124 ? 11.704 -8.247 -8.493 1.00 94.62 124 THR A CA 1
ATOM 996 C C . THR A 1 124 ? 10.967 -7.397 -7.465 1.00 94.62 124 THR A C 1
ATOM 998 O O . THR A 1 124 ? 11.072 -6.173 -7.463 1.00 94.62 124 THR A O 1
ATOM 1001 N N . LYS A 1 125 ? 10.189 -8.031 -6.587 1.00 95.69 125 LYS A N 1
ATOM 1002 C CA . LYS A 1 125 ? 9.488 -7.326 -5.508 1.00 95.69 125 LYS A CA 1
ATOM 1003 C C . LYS A 1 125 ? 10.498 -6.770 -4.500 1.00 95.69 125 LYS A C 1
ATOM 1005 O O . LYS A 1 125 ? 11.377 -7.509 -4.051 1.00 95.69 125 LYS A O 1
ATOM 1010 N N . ASP A 1 126 ? 10.344 -5.505 -4.119 1.00 96.25 126 ASP A N 1
ATOM 1011 C CA . ASP A 1 126 ? 11.169 -4.896 -3.078 1.00 96.25 126 ASP A CA 1
ATOM 1012 C C . ASP A 1 126 ? 10.925 -5.595 -1.733 1.00 96.25 126 ASP A C 1
ATOM 1014 O O . ASP A 1 126 ? 9.785 -5.755 -1.295 1.00 96.25 126 ASP A O 1
ATOM 1018 N N . LYS A 1 127 ? 11.998 -6.038 -1.070 1.00 94.25 127 LYS A N 1
ATOM 1019 C CA . LYS A 1 127 ? 11.894 -6.758 0.213 1.00 94.25 127 LYS A CA 1
ATOM 1020 C C . LYS A 1 127 ? 11.509 -5.835 1.366 1.00 94.25 127 LYS A C 1
ATOM 1022 O O . LYS A 1 127 ? 10.947 -6.303 2.350 1.00 94.25 127 LYS A O 1
ATOM 1027 N N . GLY A 1 128 ? 11.825 -4.547 1.248 1.00 94.19 128 GLY A N 1
ATOM 1028 C CA . GLY A 1 128 ? 11.546 -3.544 2.269 1.00 94.19 128 GLY A CA 1
ATOM 1029 C C . GLY A 1 128 ? 10.153 -2.927 2.164 1.00 94.19 128 GLY A C 1
ATOM 1030 O O . GLY A 1 128 ? 9.843 -2.038 2.953 1.00 94.19 128 GLY A O 1
ATOM 1031 N N . PHE A 1 129 ? 9.332 -3.340 1.196 1.00 96.06 129 PHE A N 1
ATOM 1032 C CA . PHE A 1 129 ? 7.991 -2.804 0.998 1.00 96.06 129 PHE A CA 1
ATOM 1033 C C . PHE A 1 129 ? 6.934 -3.883 1.245 1.00 96.06 129 PHE A C 1
ATOM 1035 O O . PHE A 1 129 ? 6.806 -4.857 0.493 1.00 96.06 129 PHE A O 1
ATOM 1042 N N . VAL A 1 130 ? 6.157 -3.700 2.312 1.00 95.56 130 VAL A N 1
ATOM 1043 C CA . VAL A 1 130 ? 5.013 -4.562 2.620 1.00 95.56 130 VAL A CA 1
ATOM 1044 C C . VAL A 1 130 ? 3.878 -4.215 1.652 1.00 95.56 130 VAL A C 1
ATOM 1046 O O . VAL A 1 130 ? 3.525 -3.042 1.555 1.00 95.56 130 VAL A O 1
ATOM 1049 N N . PRO A 1 131 ? 3.306 -5.187 0.917 1.00 94.00 131 PRO A N 1
ATOM 1050 C CA . PRO A 1 131 ? 2.175 -4.921 0.038 1.00 94.00 131 PRO A CA 1
ATOM 1051 C C . PRO A 1 131 ? 1.006 -4.320 0.801 1.00 94.00 131 PRO A C 1
ATOM 1053 O O . PRO A 1 131 ? 0.628 -4.829 1.856 1.00 94.00 131 PRO A O 1
ATOM 1056 N N . VAL A 1 132 ? 0.411 -3.279 0.231 1.00 94.12 132 VAL A N 1
ATOM 1057 C CA . VAL A 1 132 ? -0.720 -2.577 0.835 1.00 94.12 132 VAL A CA 1
ATOM 1058 C C . VAL A 1 132 ? -1.968 -2.886 0.029 1.00 94.12 132 VAL A C 1
ATOM 1060 O O . VAL A 1 132 ? -1.980 -2.707 -1.187 1.00 94.12 132 VAL A O 1
ATOM 1063 N N . PHE A 1 133 ? -3.022 -3.362 0.685 1.00 93.69 133 PHE A N 1
ATOM 1064 C CA . PHE A 1 133 ? -4.306 -3.545 0.020 1.00 93.69 133 PHE A CA 1
ATOM 1065 C C . PHE A 1 133 ? -4.934 -2.180 -0.268 1.00 93.69 133 PHE A C 1
ATOM 1067 O O . PHE A 1 133 ? -5.204 -1.408 0.647 1.00 93.69 133 PHE A O 1
ATOM 1074 N N . ILE A 1 134 ? -5.149 -1.896 -1.549 1.00 90.56 134 ILE A N 1
ATOM 1075 C CA . ILE A 1 134 ? -5.746 -0.645 -2.040 1.00 90.56 134 ILE A CA 1
ATOM 1076 C C . ILE A 1 134 ? -7.089 -0.888 -2.743 1.00 90.56 134 ILE A C 1
ATOM 1078 O O . ILE A 1 134 ? -7.762 0.064 -3.133 1.00 90.56 134 ILE A O 1
ATOM 1082 N N . GLY A 1 135 ? -7.481 -2.158 -2.910 1.00 87.62 135 GLY A N 1
ATOM 1083 C CA . GLY A 1 135 ? -8.706 -2.552 -3.600 1.00 87.62 135 GLY A CA 1
ATOM 1084 C C . GLY A 1 135 ? -8.758 -2.070 -5.053 1.00 87.62 135 GLY A C 1
ATOM 1085 O O . GLY A 1 135 ? -7.732 -1.885 -5.709 1.00 87.62 135 GLY A O 1
ATOM 1086 N N . GLU A 1 136 ? -9.972 -1.854 -5.557 1.00 82.88 136 GLU A N 1
ATOM 1087 C CA . GLU A 1 136 ? -10.238 -1.270 -6.880 1.00 82.88 136 GLU A CA 1
ATOM 1088 C C . GLU A 1 136 ? -10.277 0.266 -6.822 1.00 82.88 136 GLU A C 1
ATOM 1090 O O . GLU A 1 136 ? -11.213 0.902 -7.314 1.00 82.88 136 GLU A O 1
ATOM 1095 N N . SER A 1 137 ? -9.286 0.886 -6.175 1.00 75.81 137 SER A N 1
ATOM 1096 C CA . SER A 1 137 ? -9.244 2.345 -6.080 1.00 75.81 137 SER A CA 1
ATOM 1097 C C . SER A 1 137 ? -9.138 2.981 -7.472 1.00 75.81 137 SER A C 1
ATOM 1099 O O . SER A 1 137 ? -8.267 2.636 -8.275 1.00 75.81 137 SER A O 1
ATOM 1101 N N . LYS A 1 138 ? -10.043 3.926 -7.755 1.00 82.25 138 LYS A N 1
ATOM 1102 C CA . LYS A 1 138 ? -10.089 4.716 -8.998 1.00 82.25 138 LYS A CA 1
ATOM 1103 C C . LYS A 1 138 ? -9.356 6.054 -8.869 1.00 82.25 138 LYS A C 1
ATOM 1105 O O . LYS A 1 138 ? -9.576 6.938 -9.694 1.00 82.25 138 LYS A O 1
ATOM 1110 N N . ASP A 1 139 ? -8.523 6.222 -7.842 1.00 90.12 139 ASP A N 1
ATOM 1111 C CA . ASP A 1 139 ? -7.816 7.481 -7.617 1.00 90.12 139 ASP A CA 1
ATOM 1112 C C . ASP A 1 139 ? -6.869 7.802 -8.786 1.00 90.12 139 ASP A C 1
ATOM 1114 O O . ASP A 1 139 ? -6.002 7.008 -9.161 1.00 90.12 139 ASP A O 1
ATOM 1118 N N . GLU A 1 140 ? -7.045 8.981 -9.381 1.00 91.00 140 GLU A N 1
ATOM 1119 C CA . GLU A 1 140 ? -6.270 9.401 -10.550 1.00 91.00 140 GLU A CA 1
ATOM 1120 C C . GLU A 1 140 ? -4.793 9.635 -10.201 1.00 91.00 140 GLU A C 1
ATOM 1122 O O . GLU A 1 140 ? -3.915 9.325 -11.006 1.00 91.00 140 GLU A O 1
ATOM 1127 N N . GLY A 1 141 ? -4.495 10.107 -8.985 1.00 90.94 141 GLY A N 1
ATOM 1128 C CA . GLY A 1 141 ? -3.121 10.309 -8.520 1.00 90.94 141 GLY A CA 1
ATOM 1129 C C . GLY A 1 141 ? -2.357 8.991 -8.439 1.00 90.94 141 GLY A C 1
ATOM 1130 O O . GLY A 1 141 ? -1.213 8.900 -8.885 1.00 90.94 141 GLY A O 1
ATOM 1131 N N . LEU A 1 142 ? -3.022 7.935 -7.970 1.00 93.81 142 LEU A N 1
ATOM 1132 C CA . LEU A 1 142 ? -2.448 6.594 -7.967 1.00 93.81 142 LEU A CA 1
ATOM 1133 C C . LEU A 1 142 ? -2.200 6.068 -9.387 1.00 93.81 142 LEU A C 1
ATOM 1135 O O . LEU A 1 142 ? -1.171 5.443 -9.638 1.00 93.81 142 LEU A O 1
ATOM 1139 N N . ARG A 1 143 ? -3.098 6.342 -10.341 1.00 92.94 143 ARG A N 1
ATOM 1140 C CA . ARG A 1 143 ? -2.917 5.929 -11.745 1.00 92.94 143 ARG A CA 1
ATOM 1141 C C . ARG A 1 143 ? -1.709 6.594 -12.395 1.00 92.94 143 ARG A C 1
ATOM 1143 O O . ARG A 1 143 ? -0.975 5.921 -13.118 1.00 92.94 143 ARG A O 1
ATOM 1150 N N . VAL A 1 144 ? -1.491 7.880 -12.121 1.00 94.44 144 VAL A N 1
ATOM 1151 C CA . VAL A 1 144 ? -0.295 8.607 -12.576 1.00 94.44 144 VAL A CA 1
ATOM 1152 C C . VAL A 1 144 ? 0.963 7.967 -11.987 1.00 94.44 144 VAL A C 1
ATOM 1154 O O . VAL A 1 144 ? 1.897 7.654 -12.724 1.00 94.44 144 VAL A O 1
ATOM 1157 N N . LEU A 1 145 ? 0.943 7.667 -10.689 1.00 94.31 145 LEU A N 1
ATOM 1158 C CA . LEU A 1 145 ? 2.072 7.076 -9.975 1.00 94.31 145 LEU A CA 1
ATOM 1159 C C . LEU A 1 145 ? 2.406 5.643 -10.435 1.00 94.31 145 LEU A C 1
ATOM 1161 O O . LEU A 1 145 ? 3.575 5.265 -10.491 1.00 94.31 145 LEU A O 1
ATOM 1165 N N . LEU A 1 146 ? 1.404 4.850 -10.830 1.00 93.69 146 LEU A N 1
ATOM 1166 C CA . LEU A 1 146 ? 1.599 3.515 -11.416 1.00 93.69 146 LEU A CA 1
ATOM 1167 C C . LEU A 1 146 ? 2.239 3.551 -12.813 1.00 93.69 146 LEU A C 1
ATOM 1169 O O . LEU A 1 146 ? 2.851 2.570 -13.238 1.00 93.69 146 LEU A O 1
ATOM 1173 N N . ALA A 1 147 ? 2.086 4.656 -13.544 1.00 92.38 147 ALA A N 1
ATOM 1174 C CA . ALA A 1 147 ? 2.715 4.833 -14.851 1.00 92.38 147 ALA A CA 1
ATOM 1175 C C . ALA A 1 147 ? 4.174 5.316 -14.745 1.00 92.38 147 ALA A C 1
ATOM 1177 O O . ALA A 1 147 ? 4.933 5.217 -15.716 1.00 92.38 147 ALA A O 1
ATOM 1178 N N . GLU A 1 148 ? 4.569 5.833 -13.583 1.00 94.31 148 GLU A N 1
ATOM 1179 C CA . GLU A 1 148 ? 5.867 6.453 -13.360 1.00 94.31 148 GLU A CA 1
ATOM 1180 C C . GLU A 1 148 ? 6.955 5.438 -12.970 1.00 94.31 148 GLU A C 1
ATOM 1182 O O . GLU A 1 148 ? 6.699 4.342 -12.465 1.00 94.31 148 GLU A O 1
ATOM 1187 N N . LYS A 1 149 ? 8.210 5.793 -13.265 1.00 94.88 149 LYS A N 1
ATOM 1188 C CA . LYS A 1 149 ? 9.395 5.005 -12.912 1.00 94.88 149 LYS A CA 1
ATOM 1189 C C . LYS A 1 149 ? 10.403 5.900 -12.214 1.00 94.88 149 LYS A C 1
ATOM 1191 O O . LYS A 1 149 ? 10.853 6.883 -12.798 1.00 94.88 149 LYS A O 1
ATOM 1196 N N . PHE A 1 150 ? 10.828 5.477 -11.039 1.00 96.38 150 PHE A N 1
ATOM 1197 C CA . PHE A 1 150 ? 11.709 6.211 -10.144 1.00 96.38 150 PHE A CA 1
ATOM 1198 C C . PHE A 1 150 ? 13.138 5.671 -10.219 1.00 96.38 150 PHE A C 1
ATOM 1200 O O . PHE A 1 150 ? 13.364 4.502 -10.568 1.00 96.38 150 PHE A O 1
ATOM 1207 N N . LYS A 1 151 ? 14.123 6.526 -9.939 1.00 95.56 151 LYS A N 1
ATOM 1208 C CA . LYS A 1 151 ? 15.547 6.159 -9.966 1.00 95.56 151 LYS A CA 1
ATOM 1209 C C . LYS A 1 151 ? 15.971 5.492 -8.663 1.00 95.56 151 LYS A C 1
ATOM 1211 O O . LYS A 1 151 ? 16.781 4.569 -8.702 1.00 95.56 151 LYS A O 1
ATOM 1216 N N . SER A 1 152 ? 15.418 5.933 -7.536 1.00 96.75 152 SER A N 1
ATOM 1217 C CA . SER A 1 152 ? 15.674 5.359 -6.213 1.00 96.75 152 SER A CA 1
ATOM 1218 C C . SER A 1 152 ? 14.391 4.876 -5.538 1.00 96.75 152 SER A C 1
ATOM 1220 O O . SER A 1 152 ? 13.276 5.164 -5.981 1.00 96.75 152 SER A O 1
ATOM 1222 N N . ARG A 1 153 ? 14.563 4.100 -4.464 1.00 96.31 153 ARG A N 1
ATOM 1223 C CA . ARG A 1 153 ? 13.461 3.615 -3.629 1.00 96.31 153 ARG A CA 1
ATOM 1224 C C . ARG A 1 153 ? 12.825 4.772 -2.865 1.00 96.31 153 ARG A C 1
ATOM 1226 O O . ARG A 1 153 ? 11.607 4.853 -2.779 1.00 96.31 153 ARG A O 1
ATOM 1233 N N . GLU A 1 154 ? 13.653 5.666 -2.349 1.00 96.44 154 GLU A N 1
ATOM 1234 C CA . GLU A 1 154 ? 13.262 6.829 -1.559 1.00 96.44 154 GLU A CA 1
ATOM 1235 C C . GLU A 1 154 ? 12.410 7.783 -2.402 1.00 96.44 154 GLU A C 1
ATOM 1237 O O . GLU A 1 154 ? 11.326 8.160 -1.975 1.00 96.44 154 GLU A O 1
ATOM 1242 N N . GLU A 1 155 ? 12.818 8.047 -3.648 1.00 96.44 155 GLU A N 1
ATOM 1243 C CA . GLU A 1 155 ? 12.065 8.882 -4.594 1.00 96.44 155 GLU A CA 1
ATOM 1244 C C . GLU A 1 155 ? 10.668 8.304 -4.878 1.00 96.44 155 GLU A C 1
ATOM 1246 O O . GLU A 1 155 ? 9.679 9.035 -4.907 1.00 96.44 155 GLU A O 1
ATOM 1251 N N . ALA A 1 156 ? 10.565 6.977 -5.025 1.00 96.75 156 ALA A N 1
ATOM 1252 C CA . ALA A 1 156 ? 9.283 6.302 -5.212 1.00 96.75 156 ALA A CA 1
ATOM 1253 C C . ALA A 1 156 ? 8.372 6.446 -3.981 1.00 96.75 156 ALA A C 1
ATOM 1255 O O . ALA A 1 156 ? 7.171 6.685 -4.115 1.00 96.75 156 ALA A O 1
ATOM 1256 N N . LEU A 1 157 ? 8.928 6.299 -2.775 1.00 96.38 157 LEU A N 1
ATOM 1257 C CA . LEU A 1 157 ? 8.174 6.419 -1.525 1.00 96.38 157 LEU A CA 1
ATOM 1258 C C . LEU A 1 157 ? 7.752 7.865 -1.242 1.00 96.38 157 LEU A C 1
ATOM 1260 O O . LEU A 1 157 ? 6.628 8.088 -0.792 1.00 96.38 157 LEU A O 1
ATOM 1264 N N . ASP A 1 158 ? 8.609 8.835 -1.550 1.00 96.00 158 ASP A N 1
ATOM 1265 C CA . ASP A 1 158 ? 8.293 10.258 -1.431 1.00 96.00 158 ASP A CA 1
ATOM 1266 C C . ASP A 1 158 ? 7.207 10.683 -2.426 1.00 96.00 158 ASP A C 1
ATOM 1268 O O . ASP A 1 158 ? 6.363 11.513 -2.095 1.00 96.00 158 ASP A O 1
ATOM 1272 N N . ALA A 1 159 ? 7.160 10.084 -3.621 1.00 95.69 159 ALA A N 1
ATOM 1273 C CA . ALA A 1 159 ? 6.055 10.287 -4.559 1.00 95.69 159 ALA A CA 1
ATOM 1274 C C . ALA A 1 159 ? 4.746 9.635 -4.076 1.00 95.69 159 ALA A C 1
ATOM 1276 O O . ALA A 1 159 ? 3.661 10.185 -4.275 1.00 95.69 159 ALA A O 1
ATOM 1277 N N . LEU A 1 160 ? 4.834 8.470 -3.423 1.00 95.94 160 LEU A N 1
ATOM 1278 C CA . LEU A 1 160 ? 3.677 7.717 -2.935 1.00 95.94 160 LEU A CA 1
ATOM 1279 C C . LEU A 1 160 ? 2.989 8.389 -1.739 1.00 95.94 160 LEU A C 1
ATOM 1281 O O . LEU A 1 160 ? 1.761 8.343 -1.636 1.00 95.94 160 LEU A O 1
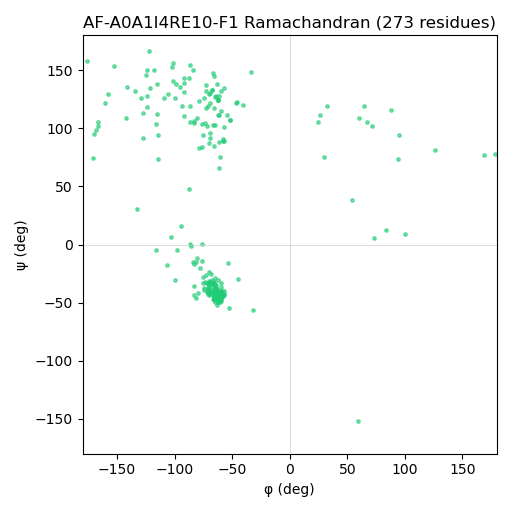ATOM 1285 N N . ARG A 1 161 ? 3.767 8.998 -0.838 1.00 94.88 161 ARG A N 1
ATOM 1286 C CA . ARG A 1 161 ? 3.293 9.576 0.428 1.00 94.88 161 ARG A CA 1
ATOM 1287 C C . ARG A 1 161 ? 2.116 10.556 0.267 1.00 94.88 161 ARG A C 1
ATOM 1289 O O . ARG A 1 161 ? 1.074 10.273 0.863 1.00 94.88 161 ARG A O 1
ATOM 1296 N N . PRO A 1 162 ? 2.183 11.616 -0.563 1.00 93.38 162 PRO A N 1
ATOM 1297 C CA . PRO A 1 162 ? 1.071 12.560 -0.706 1.00 93.38 162 PRO A CA 1
ATOM 1298 C C . PRO A 1 162 ? -0.180 11.913 -1.313 1.00 93.38 162 PRO A C 1
ATOM 1300 O O . PRO A 1 162 ? -1.303 12.238 -0.926 1.00 93.38 162 PRO A O 1
ATOM 1303 N N . VAL A 1 163 ? -0.006 10.960 -2.238 1.00 94.19 163 VAL A 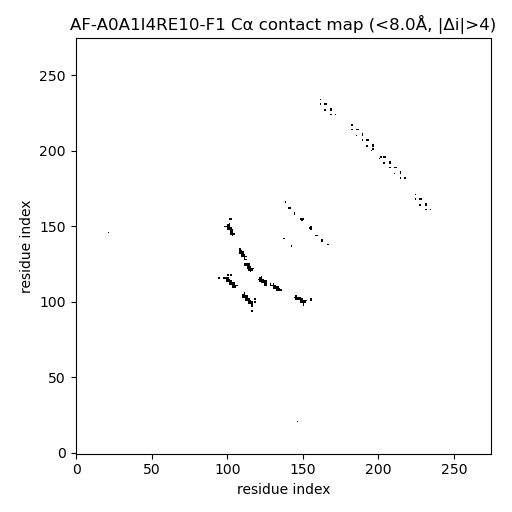N 1
ATOM 1304 C CA . VAL A 1 163 ? -1.124 10.232 -2.859 1.00 94.19 163 VAL A CA 1
ATOM 1305 C C . VAL A 1 163 ? -1.845 9.379 -1.816 1.00 94.19 163 VAL A C 1
ATOM 1307 O O . VAL A 1 163 ? -3.068 9.435 -1.707 1.00 94.19 163 VAL A O 1
ATOM 1310 N N . MET A 1 164 ? -1.095 8.626 -1.009 1.00 94.00 164 MET A N 1
ATOM 1311 C CA . MET A 1 164 ? -1.672 7.783 0.040 1.00 94.00 164 MET A CA 1
ATOM 1312 C C . MET A 1 164 ? -2.314 8.609 1.155 1.00 94.00 164 MET A C 1
ATOM 1314 O O . MET A 1 164 ? -3.410 8.267 1.590 1.00 94.00 164 MET A O 1
ATOM 1318 N N . LEU A 1 165 ? -1.698 9.720 1.573 1.00 92.12 165 LEU A N 1
ATOM 1319 C CA . LEU A 1 165 ? -2.294 10.632 2.556 1.00 92.12 165 LEU A CA 1
ATOM 1320 C C . LEU A 1 165 ? -3.633 11.189 2.067 1.00 92.12 165 LEU A C 1
ATOM 1322 O O . LEU A 1 165 ? -4.612 11.177 2.813 1.00 92.12 165 LEU A O 1
ATOM 1326 N N . LYS A 1 166 ? -3.712 11.606 0.800 1.00 91.50 166 LYS A N 1
ATOM 1327 C CA . LYS A 1 166 ? -4.966 12.066 0.196 1.00 91.50 166 LYS A CA 1
ATOM 1328 C C . LYS A 1 166 ? -6.035 10.970 0.190 1.00 91.50 166 LYS A C 1
ATOM 1330 O O . LYS A 1 166 ? -7.172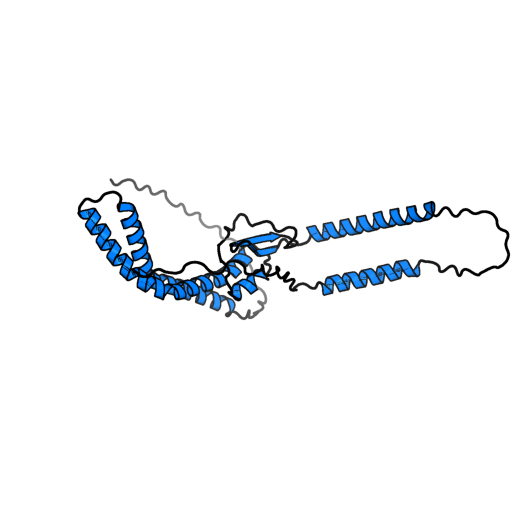 11.235 0.572 1.00 91.50 166 LYS A O 1
ATOM 1335 N N . ILE A 1 167 ? -5.675 9.745 -0.202 1.00 91.62 167 ILE A N 1
ATOM 1336 C CA . ILE A 1 167 ? -6.597 8.598 -0.189 1.00 91.62 167 ILE A CA 1
ATOM 1337 C C . ILE A 1 167 ? -7.102 8.325 1.233 1.00 91.62 167 ILE A C 1
ATOM 1339 O O . ILE A 1 167 ? -8.300 8.135 1.424 1.00 91.62 167 ILE A O 1
ATOM 1343 N N . VAL A 1 168 ? -6.217 8.357 2.235 1.00 91.44 168 VAL A N 1
ATOM 1344 C CA . VAL A 1 168 ? -6.588 8.176 3.647 1.00 91.44 168 VAL A CA 1
ATOM 1345 C C . VAL A 1 168 ? -7.579 9.247 4.091 1.00 91.44 168 VAL A C 1
ATOM 1347 O O . VAL A 1 168 ? -8.616 8.904 4.649 1.00 91.44 168 VAL A O 1
ATOM 1350 N N . VAL A 1 169 ? -7.312 10.525 3.815 1.00 90.94 169 VAL A N 1
ATOM 1351 C CA . VAL A 1 169 ? -8.218 11.626 4.189 1.00 90.94 169 VAL A CA 1
ATOM 1352 C C . VAL A 1 169 ? -9.585 11.481 3.517 1.00 90.94 169 VAL A C 1
ATOM 1354 O O . VAL A 1 169 ? -10.611 11.670 4.175 1.00 90.94 169 VAL A O 1
ATOM 1357 N N . ASN A 1 170 ? -9.614 11.112 2.234 1.00 90.19 170 ASN A N 1
ATOM 1358 C CA . ASN A 1 170 ? -10.859 10.895 1.499 1.00 90.19 170 ASN A CA 1
ATOM 1359 C C . ASN A 1 170 ? -11.665 9.742 2.103 1.00 90.19 170 ASN A C 1
ATOM 1361 O O . ASN A 1 170 ? -12.815 9.943 2.483 1.00 90.19 170 ASN A O 1
ATOM 1365 N N . HIS A 1 171 ? -11.046 8.572 2.283 1.00 90.06 171 HIS A N 1
ATOM 1366 C CA . HIS A 1 171 ? -11.723 7.423 2.880 1.00 90.06 171 HIS A CA 1
ATOM 1367 C C . HIS A 1 171 ? -12.182 7.708 4.311 1.00 90.06 171 HIS A C 1
ATOM 1369 O O . HIS A 1 171 ? -13.305 7.358 4.646 1.00 90.06 171 HIS A O 1
ATOM 1375 N N . LEU A 1 172 ? -11.367 8.377 5.139 1.00 90.12 172 LEU A N 1
ATOM 1376 C CA . LEU A 1 172 ? -11.764 8.786 6.492 1.00 90.12 172 LEU A CA 1
ATOM 1377 C C . LEU A 1 172 ? -12.988 9.706 6.477 1.00 90.12 172 LEU A C 1
ATOM 1379 O O . LEU A 1 172 ? -13.832 9.606 7.362 1.00 90.12 172 LEU A O 1
ATOM 1383 N N . SER A 1 173 ? -13.094 10.583 5.479 1.00 88.38 173 SER A N 1
ATOM 1384 C CA . SER A 1 173 ? -14.245 11.476 5.325 1.00 88.38 173 SER A CA 1
ATOM 1385 C C . SER A 1 173 ? -15.493 10.714 4.871 1.00 88.38 173 SER A C 1
ATOM 1387 O O . SER A 1 173 ? -16.574 10.956 5.394 1.00 88.38 173 SER A O 1
ATOM 1389 N N . GLU A 1 174 ? -15.346 9.759 3.949 1.00 90.00 174 GLU A N 1
ATOM 1390 C CA . GLU A 1 174 ? -16.446 8.918 3.457 1.00 90.00 174 GLU A CA 1
ATOM 1391 C C . GLU A 1 174 ? -17.021 8.004 4.547 1.00 90.00 174 GLU A C 1
ATOM 1393 O O . GLU A 1 174 ? -18.235 7.822 4.630 1.00 90.00 174 GLU A O 1
ATOM 1398 N N . ILE A 1 175 ? -16.170 7.439 5.410 1.00 91.94 175 ILE A N 1
ATOM 1399 C CA . ILE A 1 175 ? -16.628 6.557 6.494 1.00 91.94 175 ILE A CA 1
ATOM 1400 C C . ILE A 1 175 ? -17.147 7.324 7.716 1.00 91.94 175 ILE A C 1
ATOM 1402 O O . ILE A 1 175 ? -17.823 6.722 8.549 1.00 91.94 175 ILE A O 1
ATOM 1406 N N . ALA A 1 176 ? -16.872 8.628 7.833 1.00 88.88 176 ALA A N 1
ATOM 1407 C CA . ALA A 1 176 ? -17.176 9.405 9.034 1.00 88.88 176 ALA A CA 1
ATOM 1408 C C . ALA A 1 176 ? -18.667 9.363 9.414 1.00 88.88 176 ALA A C 1
ATOM 1410 O O . ALA A 1 176 ? -18.997 9.169 10.583 1.00 88.88 176 ALA A O 1
ATOM 1411 N N . GLU A 1 177 ? -19.571 9.485 8.437 1.00 87.00 177 GLU A N 1
ATOM 1412 C CA . GLU A 1 177 ? -21.023 9.447 8.683 1.00 87.00 177 GLU A CA 1
ATOM 1413 C C . GLU A 1 177 ? -21.491 8.068 9.182 1.00 87.00 177 GLU A C 1
ATOM 1415 O O . GLU A 1 177 ? -22.307 7.954 10.107 1.00 87.00 177 GLU A O 1
ATOM 1420 N N . LEU A 1 178 ? -20.938 7.000 8.599 1.00 91.56 178 LEU A N 1
ATOM 1421 C CA . LEU A 1 178 ? -21.242 5.622 8.991 1.00 91.56 178 LEU A CA 1
ATOM 1422 C C . LEU A 1 178 ? -20.743 5.337 10.406 1.00 91.56 178 LEU A C 1
ATOM 1424 O O . LEU A 1 178 ? -21.460 4.775 11.236 1.00 91.56 178 LEU A O 1
ATOM 1428 N N . GLU A 1 179 ? -19.519 5.754 10.698 1.00 91.81 179 GLU A N 1
ATOM 1429 C CA . GLU A 1 179 ? -18.907 5.544 12.001 1.00 91.81 179 GLU A CA 1
ATOM 1430 C C . GLU A 1 179 ? -19.564 6.387 13.093 1.00 91.81 179 GLU A C 1
ATOM 1432 O O . GLU A 1 179 ? -19.692 5.900 14.212 1.00 91.81 179 GLU A O 1
ATOM 1437 N N . GLN A 1 180 ? -20.063 7.588 12.784 1.00 90.00 180 GLN A N 1
ATOM 1438 C CA . GLN A 1 180 ? -20.844 8.387 13.731 1.00 90.00 180 GLN A CA 1
ATOM 1439 C C . GLN A 1 180 ? -22.107 7.654 14.184 1.00 90.00 180 GLN A C 1
ATOM 1441 O O . GLN A 1 180 ? -22.440 7.651 15.372 1.00 90.00 180 GLN A O 1
ATOM 1446 N N . THR A 1 181 ? -22.784 6.991 13.248 1.00 90.81 181 THR A N 1
ATOM 1447 C CA . THR A 1 181 ? -23.959 6.172 13.558 1.00 90.81 181 THR A CA 1
ATOM 1448 C C . THR A 1 181 ? -23.566 4.973 14.426 1.00 90.81 181 THR A C 1
ATOM 1450 O O . THR A 1 181 ? -24.176 4.718 15.467 1.00 90.81 181 THR A O 1
ATOM 1453 N N . LEU A 1 182 ? -22.498 4.263 14.050 1.00 93.88 182 LEU A N 1
ATOM 1454 C CA . LEU A 1 182 ? -21.996 3.108 14.800 1.00 93.88 182 LEU A CA 1
ATOM 1455 C C . LEU A 1 182 ? -21.485 3.479 16.196 1.00 93.88 182 LEU A C 1
ATOM 1457 O O . LEU A 1 182 ? -21.671 2.708 17.135 1.00 93.88 182 LEU A O 1
ATOM 1461 N N . PHE A 1 183 ? -20.888 4.658 16.360 1.00 93.38 183 PHE A N 1
ATOM 1462 C CA . PHE A 1 183 ? -20.349 5.130 17.631 1.00 93.38 183 PHE A CA 1
ATOM 1463 C C . PHE A 1 183 ? -21.423 5.185 18.720 1.00 93.38 183 PHE A C 1
ATOM 1465 O O . PHE A 1 183 ? -21.198 4.714 19.837 1.00 93.38 183 PHE A O 1
ATOM 1472 N N . GLY A 1 184 ? -22.616 5.688 18.387 1.00 92.12 184 GLY A N 1
ATOM 1473 C CA . GLY A 1 184 ? -23.752 5.702 19.309 1.00 92.12 184 GLY A CA 1
ATOM 1474 C C . GLY A 1 184 ? -24.142 4.295 19.768 1.00 92.12 184 GLY A C 1
ATOM 1475 O O . GLY A 1 184 ? -24.280 4.050 20.968 1.00 92.12 184 GLY A O 1
ATOM 1476 N N . HIS A 1 185 ? -24.247 3.352 18.828 1.00 96.31 185 HIS A N 1
ATOM 1477 C CA . HIS A 1 185 ? -24.604 1.963 19.125 1.00 96.31 185 HIS A CA 1
ATOM 1478 C C . HIS A 1 185 ? -23.536 1.242 19.954 1.00 96.31 185 HIS A C 1
ATOM 1480 O O . HIS A 1 185 ? -23.861 0.584 20.942 1.00 96.31 185 HIS A O 1
ATOM 1486 N N . TYR A 1 186 ? -22.260 1.403 19.606 1.00 96.81 186 TYR A N 1
ATOM 1487 C CA . TYR A 1 186 ? -21.165 0.771 20.335 1.00 96.81 186 TYR A CA 1
ATOM 1488 C C . TYR A 1 186 ? -20.987 1.330 21.745 1.00 96.81 186 TYR A C 1
ATOM 1490 O O . TYR A 1 186 ? -20.621 0.583 22.649 1.00 96.81 186 TYR A O 1
ATOM 1498 N N . ARG A 1 187 ? -21.308 2.607 21.978 1.00 96.38 187 ARG A N 1
ATOM 1499 C CA . ARG A 1 187 ? -21.303 3.181 23.328 1.00 96.38 187 ARG A CA 1
ATOM 1500 C C . ARG A 1 187 ? -22.371 2.556 24.230 1.00 96.38 187 ARG A C 1
ATOM 1502 O O . ARG A 1 187 ? -22.092 2.302 25.401 1.00 96.38 187 ARG A O 1
ATOM 1509 N N . VAL A 1 188 ? -23.568 2.298 23.698 1.00 97.31 188 VAL A N 1
ATOM 1510 C CA . VAL A 1 188 ? -24.632 1.592 24.435 1.00 97.31 188 VAL A CA 1
ATOM 1511 C C . VAL A 1 188 ? -24.200 0.159 24.733 1.00 97.31 188 VAL A C 1
ATOM 1513 O O . VAL A 1 188 ? -24.204 -0.242 25.895 1.00 97.31 188 VAL A O 1
ATOM 1516 N N . LEU A 1 189 ? -23.717 -0.563 23.716 1.00 97.38 189 LEU A N 1
ATOM 1517 C CA . LEU A 1 189 ? -23.229 -1.935 23.867 1.00 97.38 189 LEU A CA 1
ATOM 1518 C C . LEU A 1 189 ? -22.098 -2.038 24.902 1.00 97.38 189 LEU A C 1
ATOM 1520 O O . LEU A 1 189 ? -22.077 -2.967 25.703 1.00 97.38 189 LEU A O 1
ATOM 1524 N N . TYR A 1 190 ? -21.174 -1.074 24.928 1.00 97.62 190 TYR A N 1
ATOM 1525 C CA . TYR A 1 190 ? -20.120 -1.018 25.941 1.00 97.62 190 TYR A CA 1
ATOM 1526 C C . TYR A 1 190 ? -20.696 -0.938 27.359 1.00 97.62 190 TYR A C 1
ATOM 1528 O O . TYR A 1 190 ? -20.254 -1.673 28.240 1.00 97.62 190 TYR A O 1
ATOM 1536 N N . GLY A 1 191 ? -21.708 -0.090 27.574 1.00 97.44 191 GLY A N 1
ATOM 1537 C CA . GLY A 1 191 ? -22.402 0.013 28.858 1.00 97.44 191 GLY A CA 1
ATOM 1538 C C . GLY A 1 191 ? -23.099 -1.288 29.263 1.00 97.44 191 GLY A C 1
ATOM 1539 O O . GLY A 1 191 ? -23.007 -1.696 30.418 1.00 97.44 191 GLY A O 1
ATOM 1540 N N . GLU A 1 192 ? -23.738 -1.971 28.313 1.00 98.12 192 GLU A N 1
ATOM 1541 C CA . GLU A 1 192 ? -24.418 -3.251 28.546 1.00 98.12 192 GLU A CA 1
ATOM 1542 C C . GLU A 1 192 ? -23.435 -4.378 28.894 1.00 98.12 192 GLU A C 1
ATOM 1544 O O . GLU A 1 192 ? -23.639 -5.091 29.878 1.00 98.12 192 GLU A O 1
ATOM 1549 N N . ILE A 1 193 ? -22.337 -4.512 28.140 1.00 97.75 193 ILE A N 1
ATOM 1550 C CA . ILE A 1 193 ? -21.288 -5.506 28.418 1.00 97.75 193 ILE A CA 1
ATOM 1551 C C . ILE A 1 193 ? -20.635 -5.215 29.773 1.00 97.75 193 ILE A C 1
ATOM 1553 O O . ILE A 1 193 ? -20.381 -6.141 30.544 1.00 97.75 193 ILE A O 1
ATOM 1557 N N . LEU A 1 194 ? -20.391 -3.942 30.095 1.00 97.94 194 LEU A N 1
ATOM 1558 C CA . LEU A 1 194 ? -19.801 -3.551 31.373 1.00 97.94 194 LEU A CA 1
ATOM 1559 C C . LEU A 1 194 ? -20.735 -3.884 32.540 1.00 97.94 194 LEU A C 1
ATOM 1561 O O . LEU A 1 194 ? -20.279 -4.437 33.540 1.00 97.94 194 LEU A O 1
ATOM 1565 N N . ALA A 1 195 ? -22.033 -3.604 32.403 1.00 98.31 195 ALA A N 1
ATOM 1566 C CA . ALA A 1 195 ? -23.033 -3.965 33.402 1.00 98.31 195 ALA A CA 1
ATOM 1567 C C . ALA A 1 195 ? -23.119 -5.488 33.592 1.00 98.31 195 ALA A C 1
ATOM 1569 O O . ALA A 1 195 ? -23.148 -5.963 34.726 1.00 98.31 195 ALA A O 1
ATOM 1570 N N . ALA A 1 196 ? -23.091 -6.266 32.503 1.00 98.25 196 ALA A N 1
ATOM 1571 C CA . ALA A 1 196 ? -23.068 -7.726 32.568 1.00 98.25 196 ALA A CA 1
ATOM 1572 C C . ALA A 1 196 ? -21.806 -8.251 33.274 1.00 98.25 196 ALA A C 1
ATOM 1574 O O . ALA A 1 196 ? -21.895 -9.132 34.130 1.00 98.25 196 ALA A O 1
ATOM 1575 N N . HIS A 1 197 ? -20.639 -7.681 32.963 1.00 97.88 197 HIS A N 1
ATOM 1576 C CA . HIS A 1 197 ? -19.382 -8.027 33.620 1.00 97.88 197 HIS A CA 1
ATOM 1577 C C . HIS A 1 197 ? -19.421 -7.717 35.125 1.00 97.88 197 HIS A C 1
ATOM 1579 O O . HIS A 1 197 ? -19.074 -8.567 35.943 1.00 97.88 197 HIS A O 1
ATOM 1585 N N . GLN A 1 198 ? -19.935 -6.545 35.512 1.00 97.62 198 GLN A N 1
ATOM 1586 C CA . GLN A 1 198 ? -20.126 -6.165 36.920 1.00 97.62 198 GLN A CA 1
ATOM 1587 C C . GLN A 1 198 ? -21.152 -7.045 37.647 1.00 97.62 198 GLN A C 1
ATOM 1589 O O . GLN A 1 198 ? -21.029 -7.265 38.850 1.00 97.62 198 GLN A O 1
ATOM 1594 N N . ALA A 1 199 ? -22.131 -7.591 36.923 1.00 98.31 199 ALA A N 1
ATOM 1595 C CA . ALA A 1 199 ? -23.078 -8.577 37.436 1.00 98.31 199 ALA A CA 1
ATOM 1596 C C . ALA A 1 199 ? -22.481 -9.995 37.574 1.00 98.31 199 ALA A C 1
ATOM 1598 O O . ALA A 1 199 ? -23.183 -10.914 37.993 1.00 98.31 199 ALA A O 1
ATOM 1599 N N . GLY A 1 200 ? -21.198 -10.187 37.241 1.00 98.06 200 GLY A N 1
ATOM 1600 C CA . GLY A 1 200 ? -20.473 -11.447 37.416 1.00 98.06 200 GLY A CA 1
ATOM 1601 C C . GLY A 1 200 ? -20.334 -12.297 36.152 1.00 98.06 200 GLY A C 1
ATOM 1602 O O . GLY A 1 200 ? -19.884 -13.439 36.245 1.00 98.06 200 GLY A O 1
ATOM 1603 N N . ALA A 1 201 ? -20.696 -11.782 34.972 1.00 97.44 201 ALA A N 1
ATOM 1604 C CA . ALA A 1 201 ? -20.420 -12.478 33.717 1.00 97.44 201 ALA A CA 1
ATOM 1605 C C . ALA A 1 201 ? -18.908 -12.483 33.410 1.00 97.44 201 ALA A C 1
ATOM 1607 O O . ALA A 1 201 ? -18.245 -11.442 33.437 1.00 97.44 201 ALA A O 1
ATOM 1608 N N . THR A 1 202 ? -18.365 -13.660 33.096 1.00 97.81 202 THR A N 1
ATOM 1609 C CA . THR A 1 202 ? -16.934 -13.879 32.831 1.00 97.81 202 THR A CA 1
ATOM 1610 C C . THR A 1 202 ? -16.636 -13.981 31.332 1.00 97.81 202 THR A C 1
ATOM 1612 O O . THR A 1 202 ? -17.513 -14.317 30.535 1.00 97.81 202 THR A O 1
ATOM 1615 N N . GLY A 1 203 ? -15.389 -13.701 30.930 1.00 97.00 203 GLY A N 1
ATOM 1616 C CA . GLY A 1 203 ? -14.932 -13.850 29.540 1.00 97.00 203 GLY A CA 1
ATOM 1617 C C . GLY A 1 203 ? -15.247 -12.657 28.630 1.00 97.00 203 GLY A C 1
ATOM 1618 O O . GLY A 1 203 ? -15.122 -12.769 27.410 1.00 97.00 203 GLY A O 1
ATOM 1619 N N . LEU A 1 204 ? -15.658 -11.523 29.207 1.00 97.12 204 LEU A N 1
ATOM 1620 C CA . LEU A 1 204 ? -16.027 -10.293 28.490 1.00 97.12 204 LEU A CA 1
ATOM 1621 C C . LEU A 1 204 ? -14.892 -9.258 28.432 1.00 97.12 204 LEU A C 1
ATOM 1623 O O . LEU A 1 204 ? -15.023 -8.227 27.773 1.00 97.12 204 LEU A O 1
ATOM 1627 N N . GLU A 1 205 ? -13.766 -9.522 29.093 1.00 97.88 205 GLU A N 1
ATOM 1628 C CA . GLU A 1 205 ? -12.703 -8.546 29.348 1.00 97.88 205 GLU A CA 1
ATOM 1629 C C . GLU A 1 205 ? -12.052 -8.071 28.042 1.00 97.88 205 GLU A C 1
ATOM 1631 O O . GLU A 1 205 ? -11.897 -6.871 27.821 1.00 97.88 205 GLU A O 1
ATOM 1636 N N . LYS A 1 206 ? -11.766 -9.003 27.122 1.00 96.94 206 LYS A N 1
ATOM 1637 C CA . LYS A 1 206 ? -11.190 -8.681 25.803 1.00 96.94 206 LYS A CA 1
ATOM 1638 C C . LYS A 1 206 ? -12.124 -7.825 24.951 1.00 96.94 206 LYS A C 1
ATOM 1640 O O . LYS A 1 206 ? -11.669 -6.942 24.231 1.00 96.94 206 LYS A O 1
ATOM 1645 N N . SER A 1 207 ? -13.428 -8.092 25.016 1.00 95.88 207 SER A N 1
ATOM 1646 C CA . SER A 1 207 ? -14.429 -7.319 24.279 1.00 95.88 207 SER A CA 1
ATOM 1647 C C . SER A 1 207 ? -14.581 -5.915 24.858 1.00 95.88 207 SER A C 1
ATOM 1649 O O . SER A 1 207 ? -14.668 -4.963 24.086 1.00 95.88 207 SER A O 1
ATOM 1651 N N . LEU A 1 208 ? -14.555 -5.771 26.189 1.00 97.19 208 LEU A N 1
ATOM 1652 C CA . LEU A 1 208 ? -14.551 -4.463 26.852 1.00 97.19 208 LEU A CA 1
ATOM 1653 C C . LEU A 1 208 ? -13.316 -3.642 26.477 1.00 97.19 208 LEU A C 1
ATOM 1655 O O . LEU A 1 208 ? -13.456 -2.472 26.126 1.00 97.19 208 LEU A O 1
ATOM 1659 N N . GLU A 1 209 ? -12.128 -4.249 26.508 1.00 97.50 209 GLU A N 1
ATOM 1660 C CA . GLU A 1 209 ? -10.874 -3.581 26.148 1.00 97.50 209 GLU A CA 1
ATOM 1661 C C . GLU A 1 209 ? -10.873 -3.128 24.682 1.00 97.50 209 GLU A C 1
ATOM 1663 O O . GLU A 1 209 ? -10.619 -1.957 24.396 1.00 97.50 209 GLU A O 1
ATOM 1668 N N . ALA A 1 210 ? -11.231 -4.023 23.755 1.00 96.81 210 ALA A N 1
ATOM 1669 C CA . ALA A 1 210 ? -11.280 -3.706 22.330 1.00 96.81 210 ALA A CA 1
ATOM 1670 C C . ALA A 1 210 ? -12.302 -2.603 22.015 1.00 96.81 210 ALA A C 1
ATOM 1672 O O . ALA A 1 210 ? -12.014 -1.689 21.241 1.00 96.81 210 ALA A O 1
ATOM 1673 N N . LEU A 1 211 ? -13.488 -2.667 22.630 1.00 96.69 211 LEU A N 1
ATOM 1674 C CA . LEU A 1 211 ? -14.548 -1.691 22.397 1.00 96.69 211 LEU A CA 1
ATOM 1675 C C . LEU A 1 211 ? -14.198 -0.323 22.982 1.00 96.69 211 LEU A C 1
ATOM 1677 O O . LEU A 1 211 ? -14.425 0.693 22.328 1.00 96.69 211 LEU A O 1
ATOM 1681 N N . LYS A 1 212 ? -13.589 -0.294 24.172 1.00 97.25 212 LYS A N 1
ATOM 1682 C CA . LYS A 1 212 ? -13.074 0.938 24.771 1.00 97.25 212 LYS A CA 1
ATOM 1683 C C . LYS A 1 212 ? -12.010 1.579 23.881 1.00 97.25 212 LYS A C 1
ATOM 1685 O O . LYS A 1 212 ? -12.131 2.754 23.555 1.00 97.25 212 LYS A O 1
ATOM 1690 N N . LEU A 1 213 ? -11.024 0.802 23.427 1.00 96.44 213 LEU A N 1
ATOM 1691 C CA . LEU A 1 213 ? -9.954 1.297 22.559 1.00 96.44 213 LEU A CA 1
ATOM 1692 C C . LEU A 1 213 ? -10.503 1.862 21.242 1.00 96.44 213 LEU A C 1
ATOM 1694 O O . LEU A 1 213 ? -10.050 2.908 20.781 1.00 96.44 213 LEU A O 1
ATOM 1698 N N . TRP A 1 214 ? -11.510 1.210 20.655 1.00 95.31 214 TRP A N 1
ATOM 1699 C CA . TRP A 1 214 ? -12.176 1.715 19.454 1.00 95.31 214 TRP A CA 1
ATOM 1700 C C . TRP A 1 214 ? -12.936 3.029 19.708 1.00 95.31 214 TRP A C 1
ATOM 1702 O O . TRP A 1 214 ? -12.824 3.958 18.907 1.00 95.31 214 TRP A O 1
ATOM 1712 N N . LEU A 1 215 ? -13.667 3.138 20.826 1.00 94.56 215 LEU A N 1
ATOM 1713 C CA . LEU A 1 215 ? -14.383 4.363 21.212 1.00 94.56 215 LEU A CA 1
ATOM 1714 C C . LEU A 1 215 ? -13.418 5.533 21.469 1.00 94.56 215 LEU A C 1
ATOM 1716 O O . LEU A 1 215 ? -13.681 6.647 21.012 1.00 94.56 215 LEU A O 1
ATOM 1720 N N . ASP A 1 216 ? -12.297 5.272 22.143 1.00 93.88 216 ASP A N 1
ATOM 1721 C CA . ASP A 1 216 ? -11.257 6.268 22.425 1.00 93.88 216 ASP A CA 1
ATOM 1722 C C . ASP A 1 216 ? -10.582 6.741 21.123 1.00 93.88 216 ASP A C 1
ATOM 1724 O O . ASP A 1 216 ? -10.421 7.942 20.894 1.00 93.88 216 ASP A O 1
ATOM 1728 N N . MET A 1 217 ? -10.264 5.809 20.216 1.00 91.88 217 MET A N 1
ATOM 1729 C CA . MET A 1 217 ? -9.736 6.123 18.884 1.00 91.88 217 MET A CA 1
ATOM 1730 C C . MET A 1 217 ? -10.717 6.981 18.071 1.00 91.88 217 MET A C 1
ATOM 1732 O O . MET A 1 217 ? -10.298 7.947 17.430 1.00 91.88 217 MET A O 1
ATOM 1736 N N . TYR A 1 218 ? -12.015 6.656 18.093 1.00 90.81 218 TYR A N 1
ATOM 1737 C CA . TYR A 1 218 ? -13.035 7.437 17.390 1.00 90.81 218 TYR A CA 1
ATOM 1738 C C . TYR A 1 218 ? -13.122 8.869 17.937 1.00 90.81 218 TYR A C 1
ATOM 1740 O O . TYR A 1 218 ? -13.162 9.822 17.158 1.00 90.81 218 TYR A O 1
ATOM 1748 N N . ALA A 1 219 ? -13.094 9.040 19.264 1.00 88.50 219 ALA A N 1
ATOM 1749 C CA . ALA A 1 219 ? -13.141 10.358 19.898 1.00 88.50 219 ALA A CA 1
ATOM 1750 C C . ALA A 1 219 ? -11.963 11.262 19.480 1.00 88.50 219 ALA A C 1
ATOM 1752 O O . ALA A 1 219 ? -12.139 12.472 19.344 1.00 88.50 219 ALA A O 1
ATOM 1753 N N . GLY A 1 220 ? -10.784 10.681 19.226 1.00 87.25 220 GLY A N 1
ATOM 1754 C CA . GLY A 1 220 ? -9.597 11.393 18.732 1.00 87.25 220 GLY A CA 1
ATOM 1755 C C . GLY A 1 220 ? -9.511 11.563 17.209 1.00 87.25 220 GLY A C 1
ATOM 1756 O O . GLY A 1 220 ? -8.560 12.164 16.708 1.00 87.25 220 GLY A O 1
ATOM 1757 N N . ARG A 1 221 ? -10.469 11.045 16.432 1.00 84.50 221 ARG A N 1
ATOM 1758 C CA . ARG A 1 221 ? -10.339 10.983 14.968 1.00 84.50 221 ARG A CA 1
ATOM 1759 C C . ARG A 1 221 ? -10.339 12.347 14.279 1.00 84.50 221 ARG A C 1
ATOM 1761 O O . ARG A 1 221 ? -9.647 12.504 13.275 1.00 84.50 221 ARG A O 1
ATOM 1768 N N . SER A 1 222 ? -11.080 13.329 14.786 1.00 82.25 222 SER A N 1
ATOM 1769 C CA . SER A 1 222 ? -11.077 14.682 14.207 1.00 82.25 222 SER A CA 1
ATOM 1770 C C . SER A 1 222 ? -9.662 15.271 14.182 1.00 82.25 222 SER A C 1
ATOM 1772 O O . SER A 1 222 ? -9.218 15.757 13.143 1.00 82.25 222 SER A O 1
ATOM 1774 N N . GLN A 1 223 ? -8.915 15.106 15.276 1.00 87.38 223 GLN A N 1
ATOM 1775 C CA . GLN A 1 223 ? -7.521 15.545 15.390 1.00 87.38 223 GLN A CA 1
ATOM 1776 C C . GLN A 1 223 ? -6.603 14.803 14.411 1.00 87.38 223 GLN A C 1
ATOM 1778 O O . GLN A 1 223 ? -5.704 15.404 13.821 1.00 87.38 223 GLN A O 1
ATOM 1783 N N . LEU A 1 224 ? -6.842 13.505 14.188 1.00 86.44 224 LEU A N 1
ATOM 1784 C CA . LEU A 1 224 ? -6.100 12.726 13.195 1.00 86.44 224 LEU A CA 1
ATOM 1785 C C . LEU A 1 224 ? -6.315 13.280 11.778 1.00 86.44 224 LEU A C 1
ATOM 1787 O O . LEU A 1 224 ? -5.345 13.485 11.051 1.00 86.44 224 LEU A O 1
ATOM 1791 N N . ILE A 1 225 ? -7.567 13.558 11.396 1.00 85.69 225 ILE A N 1
ATOM 1792 C CA . ILE A 1 225 ? -7.901 14.119 10.076 1.00 85.69 225 ILE A CA 1
ATOM 1793 C C . ILE A 1 225 ? -7.235 15.487 9.890 1.00 85.69 225 ILE A C 1
ATOM 1795 O O . ILE A 1 225 ? -6.655 15.745 8.834 1.00 85.69 225 ILE A O 1
ATOM 1799 N N . GLU A 1 226 ? -7.280 16.346 10.909 1.00 87.88 226 GLU A N 1
ATOM 1800 C CA . GLU A 1 226 ? -6.619 17.655 10.891 1.00 87.88 226 GLU A CA 1
ATOM 1801 C C . GLU A 1 226 ? -5.100 17.526 10.742 1.00 87.88 226 GLU A C 1
ATOM 1803 O O . GLU A 1 226 ? -4.508 18.206 9.906 1.00 87.88 226 GLU A O 1
ATOM 1808 N N . THR A 1 227 ? -4.477 16.592 11.463 1.00 88.75 227 THR A N 1
ATOM 1809 C CA . THR A 1 227 ? -3.032 16.330 11.370 1.00 88.75 227 THR A CA 1
ATOM 1810 C C . THR A 1 227 ? -2.636 15.832 9.977 1.00 88.75 227 THR A C 1
ATOM 1812 O O . THR A 1 227 ? -1.647 16.295 9.401 1.00 88.75 227 THR A O 1
ATOM 1815 N N . CYS A 1 228 ? -3.417 14.917 9.394 1.00 87.06 228 CYS A N 1
ATOM 1816 C CA . CYS A 1 228 ? -3.185 14.433 8.033 1.00 87.06 228 CYS A CA 1
ATOM 1817 C C . CYS A 1 228 ? -3.351 15.548 6.992 1.00 87.06 228 CYS A C 1
ATOM 1819 O O . CYS A 1 228 ? -2.547 15.634 6.064 1.00 87.06 228 CYS A O 1
ATOM 1821 N N . ARG A 1 229 ? -4.356 16.418 7.149 1.00 87.94 229 ARG A N 1
ATOM 1822 C CA . ARG A 1 229 ? -4.573 17.564 6.254 1.00 87.94 229 ARG A CA 1
ATOM 1823 C C . ARG A 1 229 ? -3.430 18.575 6.351 1.00 87.94 229 ARG A C 1
ATOM 1825 O O . ARG A 1 229 ? -2.889 18.956 5.319 1.00 87.94 229 ARG A O 1
ATOM 1832 N N . ALA A 1 230 ? -3.007 18.925 7.564 1.00 89.94 230 ALA A N 1
ATOM 1833 C CA . ALA A 1 230 ? -1.872 19.818 7.787 1.00 89.94 230 ALA A CA 1
ATOM 1834 C C . ALA A 1 230 ? -0.576 19.264 7.166 1.00 89.94 230 ALA A C 1
ATOM 1836 O O . ALA A 1 230 ? 0.179 20.003 6.542 1.00 89.94 230 ALA A O 1
ATOM 1837 N N . SER A 1 231 ? -0.350 17.949 7.267 1.00 88.19 231 SER A N 1
ATOM 1838 C CA . SER A 1 231 ? 0.807 17.285 6.643 1.00 88.19 231 SER A CA 1
ATOM 1839 C C . SER A 1 231 ? 0.758 17.327 5.111 1.00 88.19 231 SER A C 1
ATOM 1841 O O . SER A 1 231 ? 1.791 17.407 4.455 1.00 88.19 231 SER A O 1
ATOM 1843 N N . LEU A 1 232 ? -0.440 17.283 4.521 1.00 88.50 232 LEU A N 1
ATOM 1844 C CA . LEU A 1 232 ? -0.605 17.405 3.074 1.00 88.50 232 LEU A CA 1
ATOM 1845 C C . LEU A 1 232 ? -0.297 18.832 2.595 1.00 88.50 232 LEU A C 1
ATOM 1847 O O . LEU A 1 232 ? 0.329 19.011 1.552 1.00 88.50 232 LEU A O 1
ATOM 1851 N N . GLU A 1 233 ? -0.705 19.841 3.369 1.00 87.62 233 GLU A N 1
ATOM 1852 C CA . GLU A 1 233 ? -0.473 21.255 3.059 1.00 87.62 233 GLU A CA 1
ATOM 1853 C C . GLU A 1 233 ? 1.020 21.620 3.105 1.00 87.62 233 GLU A C 1
ATOM 1855 O O . GLU A 1 233 ? 1.510 22.318 2.209 1.00 87.62 233 GLU A O 1
ATOM 1860 N N . THR A 1 234 ? 1.767 21.101 4.087 1.00 86.06 234 THR A N 1
ATOM 1861 C CA . THR A 1 234 ? 3.217 21.337 4.205 1.00 86.06 234 THR A CA 1
ATOM 1862 C C . THR A 1 234 ? 4.015 20.707 3.063 1.00 86.06 234 THR A C 1
ATOM 1864 O O . THR A 1 234 ? 4.986 21.300 2.598 1.00 86.06 234 THR A O 1
ATOM 1867 N N . GLU A 1 235 ? 3.600 19.552 2.538 1.00 77.94 235 GLU A N 1
ATOM 1868 C CA . GLU A 1 235 ? 4.276 18.935 1.388 1.00 77.94 235 GLU A CA 1
ATOM 1869 C C . GLU A 1 235 ? 4.070 19.720 0.081 1.00 77.94 235 GLU A C 1
ATOM 1871 O O . GLU A 1 235 ? 4.961 19.763 -0.773 1.00 77.94 235 GLU A O 1
ATOM 1876 N N . THR A 1 236 ? 2.922 20.384 -0.086 1.00 75.00 236 THR A N 1
ATOM 1877 C CA . THR A 1 236 ? 2.647 21.207 -1.277 1.00 75.00 236 THR A CA 1
ATOM 1878 C C . THR A 1 236 ? 3.415 22.529 -1.315 1.00 75.00 236 THR A C 1
ATOM 1880 O O . THR A 1 236 ? 3.773 22.995 -2.404 1.00 75.00 236 THR A O 1
ATOM 1883 N N . THR A 1 237 ? 3.701 23.142 -0.163 1.00 71.94 237 THR A N 1
ATOM 1884 C CA . THR A 1 237 ? 4.406 24.435 -0.107 1.00 71.94 237 THR A CA 1
ATOM 1885 C C . THR A 1 237 ? 5.896 24.293 -0.411 1.00 71.94 237 THR A C 1
ATOM 1887 O O . THR A 1 237 ? 6.437 25.103 -1.165 1.00 71.94 237 THR A O 1
ATOM 1890 N N . VAL A 1 238 ? 6.535 23.211 0.049 1.00 68.75 238 VAL A N 1
ATOM 1891 C CA . VAL A 1 238 ? 7.969 22.940 -0.182 1.00 68.75 238 VAL A CA 1
ATOM 1892 C C . VAL A 1 238 ? 8.309 22.772 -1.670 1.00 68.75 238 VAL A C 1
ATOM 1894 O O . VAL A 1 238 ? 9.399 23.137 -2.097 1.00 68.75 238 VAL A O 1
ATOM 1897 N N . LYS A 1 239 ? 7.382 22.279 -2.502 1.00 61.50 239 LYS A N 1
ATOM 1898 C CA . LYS A 1 239 ? 7.629 22.116 -3.950 1.00 61.50 239 LYS A CA 1
ATOM 1899 C C . LYS A 1 239 ? 7.389 23.376 -4.788 1.00 61.50 239 LYS A C 1
ATOM 1901 O O . LYS A 1 239 ? 7.809 23.406 -5.942 1.00 61.50 239 LYS A O 1
ATOM 1906 N N . THR A 1 240 ? 6.717 24.392 -4.246 1.00 62.62 240 THR A N 1
ATOM 1907 C CA . THR A 1 240 ? 6.275 25.568 -5.024 1.00 62.62 240 THR A CA 1
ATOM 1908 C C . THR A 1 240 ? 7.103 26.825 -4.727 1.00 62.62 240 THR A C 1
ATOM 1910 O O . THR A 1 240 ? 7.108 27.760 -5.525 1.00 62.62 240 THR A O 1
ATOM 1913 N N . GLY A 1 241 ? 7.832 26.856 -3.610 1.00 54.16 241 GLY A N 1
ATOM 1914 C CA . GLY A 1 241 ? 8.559 28.036 -3.148 1.00 54.16 241 GLY A CA 1
ATOM 1915 C C . GLY A 1 241 ? 10.074 27.876 -3.139 1.00 54.16 241 GLY A C 1
ATOM 1916 O O . GLY A 1 241 ? 10.639 27.785 -2.064 1.00 54.16 241 GLY A O 1
ATOM 1917 N N . GLU A 1 242 ? 10.719 27.885 -4.307 1.00 49.50 242 GLU A N 1
ATOM 1918 C CA . GLU A 1 242 ? 12.058 28.476 -4.483 1.00 49.50 242 GLU A CA 1
ATOM 1919 C C . GLU A 1 242 ? 12.382 28.591 -5.986 1.00 49.50 242 GLU A C 1
ATOM 1921 O O . GLU A 1 242 ? 12.796 27.617 -6.623 1.00 49.50 242 GLU A O 1
ATOM 1926 N N . PRO A 1 243 ? 12.202 29.767 -6.618 1.00 53.97 243 PRO A N 1
ATOM 1927 C CA . PRO A 1 243 ? 12.996 30.074 -7.794 1.00 53.97 243 PRO A CA 1
ATOM 1928 C C . PRO A 1 243 ? 14.456 30.103 -7.335 1.00 53.97 243 PRO A C 1
ATOM 1930 O O . PRO A 1 243 ? 14.854 30.988 -6.579 1.00 53.97 243 PRO A O 1
ATOM 1933 N N . VAL A 1 244 ? 15.242 29.119 -7.780 1.00 54.06 244 VAL A N 1
ATOM 1934 C CA . VAL A 1 244 ? 16.705 29.126 -7.678 1.00 54.06 244 VAL A CA 1
ATOM 1935 C C . VAL A 1 244 ? 17.194 30.376 -8.402 1.00 54.06 244 VAL A C 1
ATOM 1937 O O . VAL A 1 244 ? 17.435 30.385 -9.611 1.00 54.06 244 VAL A O 1
ATOM 1940 N N . THR A 1 245 ? 17.281 31.471 -7.657 1.00 49.62 245 THR A N 1
ATOM 1941 C CA . THR A 1 245 ? 17.939 32.688 -8.094 1.00 49.62 245 THR A CA 1
ATOM 1942 C C . THR A 1 245 ? 19.410 32.349 -7.983 1.00 49.62 245 THR A C 1
ATOM 1944 O O . THR A 1 245 ? 19.991 32.348 -6.905 1.00 49.62 245 THR A O 1
ATOM 1947 N N . SER A 1 246 ? 19.964 31.908 -9.109 1.00 52.00 246 SER A N 1
ATOM 1948 C CA . SER A 1 246 ? 21.386 31.682 -9.329 1.00 52.00 246 SER A CA 1
ATOM 1949 C C . SER A 1 246 ? 22.135 33.009 -9.137 1.00 52.00 246 SER A C 1
ATOM 1951 O O . SER A 1 246 ? 22.555 33.643 -10.108 1.00 52.00 246 SER A O 1
ATOM 1953 N N . GLU A 1 247 ? 22.306 33.445 -7.892 1.00 49.78 247 GLU A N 1
ATOM 1954 C CA . GLU A 1 247 ? 23.357 34.384 -7.534 1.00 49.78 247 GLU A CA 1
ATOM 1955 C C . GLU A 1 247 ? 24.680 33.628 -7.594 1.00 49.78 247 GLU A C 1
ATOM 1957 O O . GLU A 1 247 ? 25.030 32.792 -6.766 1.00 49.78 247 GLU A O 1
ATOM 1962 N N . LYS A 1 248 ? 25.371 33.894 -8.694 1.00 56.41 248 LYS A N 1
ATOM 1963 C CA . LYS A 1 248 ? 26.743 33.520 -8.981 1.00 56.41 248 LYS A CA 1
ATOM 1964 C C . LYS A 1 248 ? 27.655 34.148 -7.911 1.00 56.41 248 LYS A C 1
ATOM 1966 O O . LYS A 1 248 ? 27.762 35.374 -7.908 1.00 56.41 248 LYS A O 1
ATOM 1971 N N . PRO A 1 249 ? 28.349 33.380 -7.053 1.00 51.16 249 PRO A N 1
ATOM 1972 C CA . PRO A 1 249 ? 29.380 33.947 -6.199 1.00 51.16 249 PRO A CA 1
ATOM 1973 C C . PRO A 1 249 ? 30.653 34.104 -7.041 1.00 51.16 249 PRO A C 1
ATOM 1975 O O . PRO A 1 249 ? 31.272 33.112 -7.431 1.00 51.16 249 PRO A O 1
ATOM 1978 N N . GLY A 1 250 ? 31.007 35.351 -7.367 1.00 59.91 250 GLY A N 1
ATOM 1979 C CA . GLY A 1 250 ? 32.417 35.725 -7.523 1.00 59.91 250 GLY A CA 1
ATOM 1980 C C . GLY A 1 250 ? 33.083 35.572 -6.152 1.00 59.91 250 GLY A C 1
ATOM 1981 O O . GLY A 1 250 ? 32.463 35.870 -5.138 1.00 59.91 250 GLY A O 1
ATOM 1982 N N . GLU A 1 251 ? 34.181 34.834 -6.063 1.00 51.06 251 GLU A N 1
ATOM 1983 C CA . GLU A 1 251 ? 35.543 35.346 -6.260 1.00 51.06 251 GLU A CA 1
ATOM 1984 C C . GLU A 1 251 ? 36.117 35.879 -4.936 1.00 51.06 251 GLU A C 1
ATOM 1986 O O . GLU A 1 251 ? 35.602 36.823 -4.355 1.00 51.06 251 GLU A O 1
ATOM 1991 N N . GLU A 1 252 ? 37.174 35.185 -4.498 1.00 52.34 252 GLU A N 1
ATOM 1992 C CA . GLU A 1 252 ? 38.202 35.570 -3.520 1.00 52.34 252 GLU A CA 1
ATOM 1993 C C . GLU A 1 252 ? 37.796 35.910 -2.075 1.00 52.34 252 GLU A C 1
ATOM 1995 O O . GLU A 1 252 ? 37.357 37.011 -1.769 1.00 52.34 252 GLU A O 1
ATOM 2000 N N . ALA A 1 253 ? 38.141 35.010 -1.144 1.00 45.47 253 ALA A N 1
ATOM 2001 C CA . ALA A 1 253 ? 38.833 35.413 0.084 1.00 45.47 253 ALA A CA 1
ATOM 2002 C C . ALA A 1 253 ? 39.592 34.236 0.728 1.00 45.47 253 ALA A C 1
ATOM 2004 O O . ALA A 1 253 ? 39.062 33.143 0.918 1.00 45.47 253 ALA A O 1
ATOM 2005 N N . GLU A 1 254 ? 40.855 34.537 1.013 1.00 44.66 254 GLU A N 1
ATOM 2006 C CA . GLU A 1 254 ? 41.933 33.819 1.694 1.00 44.66 254 GLU A CA 1
ATOM 2007 C C . GLU A 1 254 ? 41.589 32.866 2.853 1.00 44.66 254 GLU A C 1
ATOM 2009 O O . GLU A 1 254 ? 40.712 33.098 3.684 1.00 44.66 254 GLU A O 1
ATOM 2014 N N . ALA A 1 255 ? 42.427 31.830 2.956 1.00 50.78 255 ALA A N 1
ATOM 2015 C CA . ALA A 1 255 ? 42.664 31.050 4.166 1.00 50.78 255 ALA A CA 1
ATOM 2016 C C . ALA A 1 255 ? 43.362 31.890 5.257 1.00 50.78 255 ALA A C 1
ATOM 2018 O O . ALA A 1 255 ? 44.223 32.712 4.946 1.00 50.78 255 ALA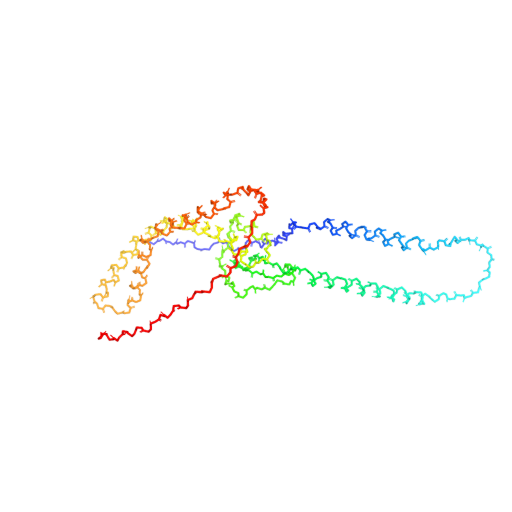 A O 1
ATOM 2019 N N . PRO A 1 256 ? 43.065 31.618 6.537 1.00 54.56 256 PRO A N 1
ATOM 2020 C CA . PRO A 1 256 ? 44.107 31.105 7.439 1.00 54.56 256 PRO A CA 1
ATOM 2021 C C . PRO A 1 256 ? 43.576 29.912 8.258 1.00 54.56 256 PRO A C 1
ATOM 2023 O O . PRO A 1 256 ? 42.416 29.850 8.646 1.00 54.56 256 PRO A O 1
ATOM 2026 N N . GLU A 1 257 ? 44.309 28.807 8.335 1.00 53.69 257 GLU A N 1
ATOM 2027 C CA . GLU A 1 257 ? 45.343 28.544 9.348 1.00 53.69 257 GLU A CA 1
ATOM 2028 C C . GLU A 1 257 ? 44.774 28.283 10.760 1.00 53.69 257 GLU A C 1
ATOM 2030 O O . GLU A 1 257 ? 44.378 29.181 11.488 1.00 53.69 257 GLU A O 1
ATOM 2035 N N . GLN A 1 258 ? 44.748 26.986 11.087 1.00 45.94 258 GLN A N 1
ATOM 2036 C CA . GLN A 1 258 ? 44.899 26.335 12.395 1.00 45.94 258 GLN A CA 1
ATOM 2037 C C . GLN A 1 258 ? 44.405 27.048 13.671 1.00 45.94 258 GLN A C 1
ATOM 2039 O O . GLN A 1 258 ? 45.036 27.970 14.175 1.00 45.94 258 GLN A O 1
ATOM 2044 N N . ALA A 1 259 ? 43.450 26.412 14.359 1.00 49.94 259 ALA A N 1
ATOM 2045 C CA . ALA A 1 259 ? 43.429 26.405 15.822 1.00 49.94 259 ALA A CA 1
ATOM 2046 C C . ALA A 1 259 ? 42.970 25.039 16.357 1.00 49.94 259 ALA A C 1
ATOM 2048 O O . ALA A 1 259 ? 41.822 24.622 16.234 1.00 49.94 259 ALA A O 1
ATOM 2049 N N . LYS A 1 260 ? 43.949 24.343 16.929 1.00 58.91 260 LYS A N 1
ATOM 2050 C CA . LYS A 1 260 ? 43.869 23.182 17.814 1.00 58.91 260 LYS A CA 1
ATOM 2051 C C . LYS A 1 260 ? 43.133 23.597 19.097 1.00 58.91 260 LYS A C 1
ATOM 2053 O O . LYS A 1 260 ? 43.586 24.534 19.745 1.00 58.91 260 LYS A O 1
ATOM 2058 N N . GLY A 1 261 ? 42.053 22.916 19.476 1.00 48.59 261 GLY A N 1
ATOM 2059 C CA . GLY A 1 261 ? 41.308 23.260 20.691 1.00 48.59 261 GLY A CA 1
ATOM 2060 C C . GLY A 1 261 ? 40.318 22.185 21.134 1.00 48.59 261 GLY A C 1
ATOM 2061 O O . GLY A 1 261 ? 39.243 22.070 20.567 1.00 48.59 261 GLY A O 1
ATOM 2062 N N . GLU A 1 262 ? 40.746 21.442 22.153 1.00 48.41 262 GLU A N 1
ATOM 2063 C CA . GLU A 1 262 ? 39.959 20.944 23.290 1.00 48.41 262 GLU A CA 1
ATOM 2064 C C . GLU A 1 262 ? 38.853 19.893 23.074 1.00 48.41 262 GLU A C 1
ATOM 2066 O O . GLU A 1 262 ? 37.729 20.137 22.648 1.00 48.41 262 GLU A O 1
ATOM 2071 N N . GLU A 1 263 ? 39.233 18.692 23.502 1.00 51.97 263 GLU A N 1
ATOM 2072 C CA . GLU A 1 263 ? 38.428 17.568 23.962 1.00 51.97 263 GLU A CA 1
ATOM 2073 C C . GLU A 1 263 ? 37.627 17.950 25.224 1.00 51.97 263 GLU A C 1
ATOM 2075 O O . GLU A 1 263 ? 38.238 18.349 26.217 1.00 51.97 263 GLU A O 1
ATOM 2080 N N . PRO A 1 264 ? 36.287 17.817 25.245 1.00 58.78 264 PRO A N 1
ATOM 2081 C CA . PRO A 1 264 ? 35.553 17.812 26.497 1.00 58.78 264 PRO A CA 1
ATOM 2082 C C . PRO A 1 264 ? 35.395 16.375 27.005 1.00 58.78 264 PRO A C 1
ATOM 2084 O O . PRO A 1 264 ? 34.630 15.573 26.463 1.00 58.78 264 PRO A O 1
ATOM 2087 N N . GLU A 1 265 ? 36.104 16.090 28.099 1.00 55.94 265 GLU A N 1
ATOM 2088 C CA . GLU A 1 265 ? 35.677 15.131 29.114 1.00 55.94 265 GLU A CA 1
ATOM 2089 C C . GLU A 1 265 ? 34.206 15.395 29.473 1.00 55.94 265 GLU A C 1
ATOM 2091 O O . GLU A 1 265 ? 33.865 16.471 29.962 1.00 55.94 265 GLU A O 1
ATOM 2096 N N . HIS A 1 266 ? 33.335 14.399 29.313 1.00 55.16 266 HIS A N 1
ATOM 2097 C CA . HIS A 1 266 ? 32.052 14.389 30.011 1.00 55.16 266 HIS A CA 1
ATOM 2098 C C . HIS A 1 266 ? 31.843 13.071 30.753 1.00 55.16 266 HIS A C 1
ATOM 2100 O O . HIS A 1 266 ? 31.363 12.075 30.222 1.00 55.16 266 HIS A O 1
ATOM 2106 N N . GLN A 1 267 ? 32.286 13.133 32.010 1.00 48.34 267 GLN A N 1
ATOM 2107 C CA . GLN A 1 267 ? 31.611 12.701 33.233 1.00 48.34 267 GLN A CA 1
ATOM 2108 C C . GLN A 1 267 ? 30.536 11.613 33.114 1.00 48.34 267 GLN A C 1
ATOM 2110 O O . GLN A 1 267 ? 29.369 11.848 32.807 1.00 48.34 267 GLN A O 1
ATOM 2115 N N . GLU A 1 268 ? 30.958 10.439 33.563 1.00 58.34 268 GLU A N 1
ATOM 2116 C CA . GLU A 1 268 ? 30.164 9.410 34.213 1.00 58.34 268 GLU A CA 1
ATOM 2117 C C . GLU A 1 268 ? 29.414 9.996 35.430 1.00 58.34 268 GLU A C 1
ATOM 2119 O O . GLU A 1 268 ? 30.019 10.363 36.438 1.00 58.34 268 GLU A O 1
ATOM 2124 N N . GLN A 1 269 ? 28.084 10.093 35.350 1.00 58.38 269 GLN A N 1
ATOM 2125 C CA . GLN A 1 269 ? 27.227 10.249 36.527 1.00 58.38 269 GLN A CA 1
ATOM 2126 C C . GLN A 1 269 ? 26.321 9.032 36.674 1.00 58.38 269 GLN A C 1
ATOM 2128 O O . GLN A 1 269 ? 25.311 8.865 35.991 1.00 58.38 269 GLN A O 1
ATOM 2133 N N . ALA A 1 270 ? 26.712 8.193 37.628 1.00 54.97 270 ALA A N 1
ATOM 2134 C CA . ALA A 1 270 ? 25.868 7.208 38.264 1.00 54.97 270 ALA A CA 1
ATOM 2135 C C . ALA A 1 270 ? 24.674 7.892 38.948 1.00 54.97 270 ALA A C 1
ATOM 2137 O O . ALA A 1 270 ? 24.846 8.814 39.743 1.00 54.97 270 ALA A O 1
ATOM 2138 N N . THR A 1 271 ? 23.468 7.379 38.720 1.00 59.53 271 THR A N 1
ATOM 2139 C CA . THR A 1 271 ? 22.370 7.518 39.681 1.00 59.53 271 THR A CA 1
ATOM 2140 C C . THR A 1 271 ? 21.794 6.146 39.975 1.00 59.53 271 THR A C 1
ATOM 2142 O O . THR A 1 271 ? 21.243 5.453 39.123 1.00 59.53 271 THR A O 1
ATOM 2145 N N . ALA A 1 272 ? 22.006 5.748 41.223 1.00 54.84 272 ALA A N 1
ATOM 2146 C CA . ALA A 1 272 ? 21.410 4.600 41.859 1.00 54.84 272 ALA A CA 1
ATOM 2147 C C . ALA A 1 272 ? 20.017 4.953 42.406 1.00 54.84 272 ALA A C 1
ATOM 2149 O O . ALA A 1 272 ? 19.801 6.061 42.886 1.00 54.84 272 ALA A O 1
ATOM 2150 N N . ALA A 1 273 ? 19.163 3.927 42.423 1.00 56.41 273 ALA A N 1
ATOM 2151 C CA . ALA A 1 273 ? 18.100 3.651 43.390 1.00 56.41 273 ALA A CA 1
ATOM 2152 C C . ALA A 1 273 ? 16.910 4.622 43.517 1.00 56.41 273 ALA A C 1
ATOM 2154 O O . ALA A 1 273 ? 17.043 5.700 44.078 1.00 56.41 273 ALA A O 1
ATOM 2155 N N . HIS A 1 274 ? 15.702 4.103 43.260 1.00 47.19 274 HIS A N 1
ATOM 2156 C CA . HIS A 1 274 ? 14.660 4.025 44.296 1.00 47.19 274 HIS A CA 1
ATOM 2157 C C . HIS A 1 274 ? 13.561 3.000 43.944 1.00 47.19 274 HIS A C 1
ATOM 2159 O O . HIS A 1 274 ? 12.965 3.084 42.879 1.00 47.19 274 HIS A O 1
ATOM 2165 N N . GLN A 1 275 ? 13.418 2.042 44.875 1.00 56.53 275 GLN A N 1
ATOM 2166 C CA . GLN A 1 275 ? 12.249 1.270 45.346 1.00 56.53 275 GLN A CA 1
ATOM 2167 C C . GLN A 1 275 ? 11.161 0.830 44.360 1.00 56.53 275 GLN A C 1
ATOM 2169 O O . GLN A 1 275 ? 10.421 1.691 43.844 1.00 56.53 275 GLN A O 1
#

Mean predicted aligned error: 16.17 Å

Nearest PDB structures (foldseek):
  7nsu-assembly1_D  TM=4.718E-01  e=3.357E+00  Escherichia coli
  7vqu-assembly1_A  TM=2.914E-01  e=6.220E+00  Homo sapiens
  7vqt-assembly1_A  TM=3.137E-01  e=7.484E+00  Homo sapiens

Sequence (275 aa):
MHIFPIFHNLLTPFPKQGVFFNRSLSIFDYLTVMCKLKRLIVKKIFWKIPLKHAHAEEGGSMEDQRYRVSGVNRSFLQKSLIIGGIAALVGLLLFLAMPVKYYFLVKDGTLGLYSGRIGWLDGTKDKGFVPVFIGESKDEGLRVLLAEKFKSREEALDALRPVMLKIVVNHLSEIAELEQTLFGHYRVLYGEILAAHQAGATGLEKSLEALKLWLDMYAGRSQLIETCRASLETETTVKTGEPVTSEKPGEEAEAPEQAKGEEPEHQEQATAAHQ

pLDDT: mean 76.4, std 20.39, range [35.25, 98.31]

Organism: NCBI:txid39841

Radius of gyration: 36.41 Å; Cα contacts (8 Å, |Δi|>4): 127; chains: 1; bounding box: 86×68×123 Å

Solvent-accessible surface area (backbone atoms only — not comparable to full-atom values): 17450 Å² total; per-residue (Å²): 142,83,84,80,89,80,89,89,86,86,86,79,81,81,78,76,81,76,82,77,84,77,90,90,79,51,69,62,56,54,46,47,52,50,48,51,49,49,52,50,50,48,52,63,55,62,73,68,55,80,82,72,78,79,75,84,78,87,84,78,81,97,67,91,74,78,75,65,71,72,64,66,56,54,60,54,53,52,52,49,49,54,52,49,51,54,51,50,51,54,50,50,52,54,56,70,68,46,68,60,29,25,34,45,48,75,56,97,39,22,42,35,47,28,38,20,65,50,62,92,83,50,54,42,72,42,88,91,49,79,66,40,81,58,58,89,67,82,55,62,64,56,55,54,52,47,73,42,73,26,76,42,69,65,57,44,50,63,62,42,48,61,48,51,52,51,50,50,54,51,52,54,59,68,46,42,66,60,47,56,57,47,48,58,54,52,54,52,50,50,52,51,54,49,52,43,39,76,74,68,51,79,91,49,63,68,58,53,51,53,51,49,52,52,53,53,52,57,74,48,38,66,59,52,52,51,51,55,51,53,55,52,53,56,59,56,50,70,77,71,71,72,83,81,74,81,76,77,79,78,78,89,83,84,88,80,82,87,84,89,79,82,85,80,86,79,79,91,78,88,81,81,88,82,135

Secondary structure (DSSP, 8-state):
-----------------------SS-HHHHHHHHHHHHHHHHHHHHTTS-------------------HHHHHHHHHHHHHHHHHHHHHHHHHHHHHSPPEEEEEEETTEEEEEEESSTTTS-EEPTT---EE-TT---HHHHHHHH--BSSHHHHHHHHHHHHHHHHHHHHHHHHHHHHHHHHHHHHHHHHHHHHHHTT--S-HHHHHHHHHHHHHHHTHHHHHHHHHHHHHHHHHHTTS----------------------------------

Foldseek 3Di:
DDDDDDDDDDDDDDDDPPPPPDDDDPPPVVVVVVVVVVVVVCVVVVVPPPPPPPDDDPDDDDDPPPPPPVPVVVVVVVVVVVVVVVVVVVVVVVQVPQAKKWAWDDDPQWIFIWIDRPCPPGTDTDPPDDIDRRHPDPQVLVVVRRVDIHRDPVRNVLSVVLVVLVVVLVVCVVCLVVVVVVLVVLVVVLVVLVVVVVVPDPPCVVVNVVSVVVNVCNVCVVVVSVVSVVVSVVSVVVVPDDPPPPPDDDDDDDDDDDDDDDDDDDDDDDDDDDD